Protein AF-M5IN88-F1 (afdb_monomer)

Foldseek 3Di:
DDDDPPPPDLPDQPAAAQEWDWDADPNDTAIRHHLEYEACNCVVVVVRVLAQVRYNHADDLCSHQYYAENEQALHECCRRPNPDQERHNQNHQYYHAQHAAQYDHNHAEYAHQNYAEYHNHDNNQAHQYYHHANHAEYEEQPPENNAHAHAEDEHARHAEYQEANALEQNCRYAEYEHANHAYHNYAHYQANPNNYQAYEYAPNHDPVRLVRCCVRPNNNRYHHD

Radius of gyration: 19.71 Å; Cα contacts (8 Å, |Δi|>4): 617; chains: 1; bounding box: 46×29×70 Å

pLDDT: mean 92.08, std 14.1, range [32.25, 98.88]

Organism: NCBI:txid1244083

Sequence (225 aa):
MLKGAFFFGGKGEEPYPEVTKIVVENGLNYVLWGNEVPNSFTRTYQNICEAPNYHKNKLDFSKFTKIGANNFNNFSLVLVAPGMTELNLKSLQTLGASCFNNLSGDIKTLKAPLLREVDDSFSTTTLTNIDVPSLETIKNTCFSNNSSVVNDFTFPSLHTITGQGNFCNLSNVFYLTMRKLVKISGANNFKGLTSLSQIVVSAGIDSASEFRLKSGVGASKIRKV

Secondary structure (DSSP, 8-state):
----------SS-----SB-EEEEETTEEEEE--SEEPTTHHHHTHHHHT-GGGBSS---GGG-SEE-SS-STT-BHHHHSTT--EEE-TT--EE-SS-S-S-BS---EEE-TT--EESS----S--SEEE-TT--EE-SS-S-S--SS--EEE-SS--EE-SSSTT---TT--EEEETT--EE-SSSTTTT-TT--EEEE-TT--HHHHHHHHHHH-GGGEEE-

Solvent-accessible surface area (backbone atoms only — not comparable to full-atom values): 10913 Å² total; per-residue (Å²): 137,93,81,83,86,83,77,90,74,74,87,60,84,60,74,65,42,66,59,37,44,80,44,79,55,96,90,40,74,24,38,36,56,25,25,24,40,54,65,31,44,47,60,77,39,36,78,45,69,43,31,60,92,28,41,66,39,79,90,55,60,51,57,24,36,32,36,32,28,44,22,49,54,66,33,49,31,56,62,59,43,65,88,45,38,62,50,44,24,63,47,22,55,44,59,33,44,41,21,40,25,48,40,44,64,65,39,30,32,41,34,27,54,53,26,36,56,49,27,39,21,53,30,34,39,41,45,38,42,66,46,35,53,44,24,30,39,38,37,31,38,29,54,17,47,29,46,63,66,30,54,64,50,59,29,68,41,24,28,39,33,59,32,33,38,26,45,17,39,26,44,43,30,30,39,41,40,23,53,46,30,33,44,44,71,32,57,69,33,35,31,55,41,75,48,47,60,38,39,34,26,19,62,75,41,39,73,69,27,50,50,48,46,33,76,28,66,37,65,92,26,61,40,68,86

InterPro domains:
  IPR026906 BspA-type LRR region [PF13306] (120-208)
  IPR032675 Leucine-rich repeat domain superfamily [G3DSA:3.80.10.10] (23-222)

Mean predicted aligned error: 5.27 Å

Structure (mmCIF, N/CA/C/O backbone):
data_AF-M5IN88-F1
#
_entry.id   AF-M5IN88-F1
#
loop_
_atom_site.group_PDB
_atom_site.id
_atom_site.type_symbol
_atom_site.label_atom_id
_atom_site.label_alt_id
_atom_site.label_comp_id
_atom_site.label_asym_id
_atom_site.label_entity_id
_atom_site.label_seq_id
_atom_site.pdbx_PDB_ins_code
_atom_site.Cartn_x
_atom_site.Cartn_y
_atom_site.Cartn_z
_atom_site.occupancy
_atom_site.B_iso_or_equiv
_atom_site.auth_seq_id
_atom_site.auth_comp_id
_atom_site.auth_asym_id
_atom_site.auth_atom_id
_atom_site.pdbx_PDB_model_num
ATOM 1 N N . MET A 1 1 ? -10.272 -13.221 46.951 1.00 34.84 1 MET A N 1
ATOM 2 C CA . MET A 1 1 ? -10.177 -13.858 45.621 1.00 34.84 1 MET A CA 1
ATOM 3 C C . MET A 1 1 ? -10.790 -12.908 44.603 1.00 34.84 1 MET A C 1
ATOM 5 O O . MET A 1 1 ? -12.004 -12.796 44.562 1.00 34.84 1 MET A O 1
ATOM 9 N N . LEU A 1 2 ? -9.972 -12.165 43.852 1.00 39.53 2 LEU A N 1
ATOM 10 C CA . LEU A 1 2 ? -10.439 -11.368 42.712 1.00 39.53 2 LEU A CA 1
ATOM 11 C C . LEU A 1 2 ? -10.251 -12.208 41.445 1.00 39.53 2 LEU A C 1
ATOM 13 O O . LEU A 1 2 ? -9.122 -12.419 41.011 1.00 39.53 2 LEU A O 1
ATOM 17 N N . LYS A 1 3 ? -11.347 -12.702 40.869 1.00 40.00 3 LYS A N 1
ATOM 18 C CA . LYS A 1 3 ? -11.386 -13.235 39.504 1.00 40.00 3 LYS A CA 1
ATOM 19 C C . LYS A 1 3 ? -12.734 -12.888 38.883 1.00 40.00 3 LYS A C 1
ATOM 21 O O . LYS A 1 3 ? -13.765 -13.242 39.439 1.00 40.00 3 LYS A O 1
ATOM 26 N N . GLY A 1 4 ? -12.682 -12.251 37.715 1.00 32.25 4 GLY A N 1
ATOM 27 C CA . GLY A 1 4 ? -13.795 -12.208 36.769 1.00 32.25 4 GLY A CA 1
ATOM 28 C C . GLY A 1 4 ? -14.516 -10.871 36.666 1.00 32.25 4 GLY A C 1
ATOM 29 O O . GLY A 1 4 ? -15.686 -10.784 37.010 1.00 32.25 4 GLY A O 1
ATOM 30 N N . ALA A 1 5 ? -13.858 -9.857 36.107 1.00 34.84 5 ALA A N 1
ATOM 31 C CA . ALA A 1 5 ? -14.562 -8.792 35.402 1.00 34.84 5 ALA A CA 1
ATOM 32 C C . ALA A 1 5 ? -14.445 -9.065 33.896 1.00 34.84 5 ALA A C 1
ATOM 34 O O . ALA A 1 5 ? -13.570 -8.537 33.216 1.00 34.84 5 ALA A O 1
ATOM 35 N N . PHE A 1 6 ? -15.302 -9.954 33.391 1.00 39.28 6 PHE A N 1
ATOM 36 C CA . PHE A 1 6 ? -15.616 -10.015 31.967 1.00 39.28 6 PHE A CA 1
ATOM 37 C C . PHE A 1 6 ? -16.610 -8.889 31.684 1.00 39.28 6 PHE A C 1
ATOM 39 O O . PHE A 1 6 ? -17.801 -9.036 31.941 1.00 39.28 6 PHE A O 1
ATOM 46 N N . PHE A 1 7 ? -16.127 -7.757 31.178 1.00 40.78 7 PHE A N 1
ATOM 47 C CA . PHE A 1 7 ? -16.993 -6.738 30.593 1.00 40.78 7 PHE A CA 1
ATOM 48 C C . PHE A 1 7 ? -17.022 -6.928 29.074 1.00 40.78 7 PHE A C 1
ATOM 50 O O . PHE A 1 7 ? -16.234 -6.341 28.342 1.00 40.78 7 PHE A O 1
ATOM 57 N N . PHE A 1 8 ? -17.957 -7.751 28.593 1.00 45.59 8 PHE A N 1
ATOM 58 C CA . PHE A 1 8 ? -18.535 -7.551 27.264 1.00 45.59 8 PHE A CA 1
ATOM 59 C C . PHE A 1 8 ? -19.559 -6.424 27.413 1.00 45.59 8 PHE A C 1
ATOM 61 O O . PHE A 1 8 ? -20.644 -6.634 27.948 1.00 45.59 8 PHE A O 1
ATOM 68 N N . GLY A 1 9 ? -19.173 -5.201 27.054 1.00 34.28 9 GLY A N 1
ATOM 69 C CA . GLY A 1 9 ? -19.934 -4.006 27.415 1.00 34.28 9 GLY A CA 1
ATOM 70 C C . GLY A 1 9 ? -19.823 -2.866 26.415 1.00 34.28 9 GLY A C 1
ATOM 71 O O . GLY A 1 9 ? -19.563 -1.742 26.820 1.00 34.28 9 GLY A O 1
ATOM 72 N N . GLY A 1 10 ? -20.054 -3.134 25.129 1.00 36.53 10 GLY A N 1
ATOM 73 C CA . GLY A 1 10 ? -20.551 -2.113 24.206 1.00 36.53 10 GLY A CA 1
ATOM 74 C C . GLY A 1 10 ? -22.076 -2.196 24.164 1.00 36.53 10 GLY A C 1
ATOM 75 O O . GLY A 1 10 ? -22.625 -3.088 23.521 1.00 36.53 10 GLY A O 1
ATOM 76 N N . LYS A 1 11 ? -22.781 -1.316 24.884 1.00 43.72 11 LYS A N 1
ATOM 77 C CA . LYS A 1 11 ? -24.223 -1.112 24.676 1.00 43.72 11 LYS A CA 1
ATOM 78 C C . LYS A 1 11 ? -24.392 -0.356 23.353 1.00 43.72 11 LYS A C 1
ATOM 80 O O . LYS A 1 11 ? -24.225 0.854 23.334 1.00 43.72 11 LYS A O 1
ATOM 85 N N . GLY A 1 12 ? -24.725 -1.085 22.288 1.00 45.06 12 GLY A N 1
ATOM 86 C CA . GLY A 1 12 ? -24.931 -0.557 20.935 1.00 45.06 12 GLY A CA 1
ATOM 87 C C . GLY A 1 12 ? -23.617 -0.349 20.182 1.00 45.06 12 GLY A C 1
ATOM 88 O O . GLY A 1 12 ? -22.717 0.323 20.674 1.00 45.06 12 GLY A O 1
ATOM 89 N N . GLU A 1 13 ? -23.492 -0.930 18.988 1.00 54.50 13 GLU A N 1
ATOM 90 C CA . GLU A 1 13 ? -22.471 -0.493 18.033 1.00 54.50 13 GLU A CA 1
ATOM 91 C C . GLU A 1 13 ? -22.807 0.955 17.673 1.00 54.50 13 GLU A C 1
ATOM 93 O O . GLU A 1 13 ? -23.722 1.193 16.883 1.00 54.50 13 GLU A O 1
ATOM 98 N N . GLU A 1 14 ? -22.144 1.936 18.293 1.00 59.09 14 GLU A N 1
ATOM 99 C CA . GLU A 1 14 ? -22.238 3.302 17.787 1.00 59.09 14 GLU A CA 1
ATOM 100 C C . GLU A 1 14 ? -21.853 3.258 16.300 1.00 59.09 14 GLU A C 1
ATOM 102 O O . GLU A 1 14 ? -20.758 2.777 15.969 1.00 59.09 14 GLU A O 1
ATOM 107 N N . PRO A 1 15 ? -22.749 3.685 15.388 1.00 79.12 15 PRO A N 1
ATOM 108 C CA . PRO A 1 15 ? -22.436 3.707 13.972 1.00 79.12 15 PRO A CA 1
ATOM 109 C C . PRO A 1 15 ? -21.190 4.566 13.775 1.00 79.12 15 PRO A C 1
ATOM 111 O O . PRO A 1 15 ? -21.048 5.604 14.421 1.00 79.12 15 PRO A O 1
ATOM 114 N N . TYR A 1 16 ? -20.285 4.130 12.897 1.00 90.88 16 TYR A N 1
ATOM 115 C CA . TYR A 1 16 ? -19.072 4.884 12.588 1.00 90.88 16 TYR A CA 1
ATOM 116 C C . TYR A 1 16 ? -19.471 6.306 12.167 1.00 90.88 16 TYR A C 1
ATOM 118 O O . TYR A 1 16 ? -20.125 6.453 11.126 1.00 90.88 16 TYR A O 1
ATOM 126 N N . PRO A 1 17 ? -19.132 7.352 12.949 1.00 95.38 17 PRO A N 1
ATOM 127 C CA . PRO A 1 17 ? -19.356 8.716 12.507 1.00 95.38 17 PRO A CA 1
ATOM 128 C C . PRO A 1 17 ? -18.533 8.987 11.250 1.00 95.38 17 PRO A C 1
ATOM 130 O O . PRO A 1 17 ? -17.610 8.249 10.902 1.00 95.38 17 PRO A O 1
ATOM 133 N N . GLU A 1 18 ? -18.828 10.091 10.577 1.00 96.56 18 GLU A N 1
ATOM 134 C CA . GLU A 1 18 ? -18.032 10.507 9.427 1.00 96.56 18 GLU A CA 1
ATOM 135 C C . GLU A 1 18 ? -16.560 10.697 9.812 1.00 96.56 18 GLU A C 1
ATOM 137 O O . GLU A 1 18 ? -15.689 10.123 9.174 1.00 96.56 18 GLU A O 1
ATOM 142 N N . VAL A 1 19 ? -16.278 11.406 10.909 1.00 98.25 19 VAL A N 1
ATOM 143 C CA . VAL A 1 19 ? -14.911 11.751 11.323 1.00 98.25 19 VAL A CA 1
ATOM 144 C C . VAL A 1 19 ? -14.559 11.118 12.666 1.00 98.25 19 VAL A C 1
ATOM 146 O O . VAL A 1 19 ? -15.312 11.213 13.638 1.00 98.25 19 VAL A O 1
ATOM 149 N N . THR A 1 20 ? -13.376 10.512 12.722 1.00 98.62 20 THR A N 1
ATOM 150 C CA . THR A 1 20 ? -12.750 10.001 13.943 1.00 98.62 20 THR A CA 1
ATOM 151 C C . THR A 1 20 ? -12.471 11.145 14.913 1.00 98.62 20 THR A C 1
ATOM 153 O O . THR A 1 20 ? -11.877 12.156 14.532 1.00 98.62 20 THR A O 1
ATOM 156 N N . LYS A 1 21 ? -12.869 10.991 16.178 1.00 98.12 21 LYS A N 1
ATOM 157 C CA . LYS A 1 21 ? -12.724 12.042 17.194 1.00 98.12 21 LYS A CA 1
ATOM 158 C C . LYS A 1 21 ? -12.480 11.484 18.589 1.00 98.12 21 LYS A C 1
ATOM 160 O O . LYS A 1 21 ? -12.726 10.310 18.859 1.00 98.12 21 LYS A O 1
ATOM 165 N N . ILE A 1 22 ? -12.032 12.366 19.477 1.00 98.06 22 ILE A N 1
ATOM 166 C CA . ILE A 1 22 ? -11.997 12.101 20.913 1.00 98.06 22 ILE A CA 1
ATOM 167 C C . ILE A 1 22 ? -13.326 12.511 21.534 1.00 98.06 22 ILE A C 1
ATOM 169 O O . ILE A 1 22 ? -13.827 13.607 21.282 1.00 98.06 22 ILE A O 1
ATOM 173 N N . VAL A 1 23 ? -13.885 11.620 22.343 1.00 96.94 23 VAL A N 1
ATOM 174 C CA . VAL A 1 23 ? -15.082 11.852 23.151 1.00 96.94 23 VAL A CA 1
ATOM 175 C C . VAL A 1 23 ? -14.669 11.823 24.617 1.00 96.94 23 VAL A C 1
ATOM 177 O O . VAL A 1 23 ? -13.905 10.952 25.027 1.00 96.94 23 VAL A O 1
ATOM 180 N N . VAL A 1 24 ? -15.151 12.786 25.402 1.00 96.56 24 VAL A N 1
ATOM 181 C CA . VAL A 1 24 ? -14.865 12.862 26.839 1.00 96.56 24 VAL A CA 1
ATOM 182 C C . VAL A 1 24 ? -16.057 12.314 27.610 1.00 96.56 24 VAL A C 1
ATOM 184 O O . VAL A 1 24 ? -17.156 12.854 27.507 1.00 96.56 24 VAL A O 1
ATOM 187 N N . GLU A 1 25 ? -15.841 11.271 28.407 1.00 94.00 25 GLU A N 1
ATOM 188 C CA . GLU A 1 25 ? -16.869 10.668 29.258 1.00 94.00 25 GLU A CA 1
ATOM 189 C C . GLU A 1 25 ? -16.315 10.443 30.658 1.00 94.00 25 GLU A C 1
ATOM 191 O O . GLU A 1 25 ? -15.269 9.820 30.832 1.00 94.00 25 GLU A O 1
ATOM 196 N N . ASN A 1 26 ? -17.013 10.964 31.671 1.00 93.94 26 ASN A N 1
ATOM 197 C CA . ASN A 1 26 ? -16.597 10.875 33.075 1.00 93.94 26 ASN A CA 1
ATOM 198 C C . ASN A 1 26 ? -15.141 11.337 33.310 1.00 93.94 26 ASN A C 1
ATOM 200 O O . ASN A 1 26 ? -14.419 10.759 34.117 1.00 93.94 26 ASN A O 1
ATOM 204 N N . GLY A 1 27 ? -14.695 12.363 32.573 1.00 94.69 27 GLY A N 1
ATOM 205 C CA . GLY A 1 27 ? -13.335 12.908 32.666 1.00 94.69 27 GLY A CA 1
ATOM 206 C C . GLY A 1 27 ? -12.249 12.092 31.953 1.00 94.69 27 GLY A C 1
ATOM 207 O O . GLY A 1 27 ? -11.078 12.451 32.043 1.00 94.69 27 GLY A O 1
ATOM 208 N N . LEU A 1 28 ? -12.609 11.023 31.237 1.00 95.75 28 LEU A N 1
ATOM 209 C CA . LEU A 1 28 ? -11.688 10.203 30.451 1.00 95.75 28 LEU A CA 1
ATOM 210 C C . LEU A 1 28 ? -11.891 10.430 28.950 1.00 95.75 28 LEU A C 1
ATOM 212 O O . LEU A 1 28 ? -13.013 10.629 28.488 1.00 95.75 28 LEU A O 1
ATOM 216 N N . ASN A 1 29 ? -10.795 10.368 28.194 1.00 97.06 29 ASN A N 1
ATOM 217 C CA . ASN A 1 29 ? -10.795 10.483 26.738 1.00 97.06 29 ASN A CA 1
ATOM 218 C C . ASN A 1 29 ? -10.950 9.107 26.095 1.00 97.06 29 ASN A C 1
ATOM 220 O O . ASN A 1 29 ? -10.153 8.211 26.368 1.00 97.06 29 ASN A O 1
ATOM 224 N N . TYR A 1 30 ? -11.908 8.980 25.185 1.00 97.31 30 TYR A N 1
ATOM 225 C CA . TYR A 1 30 ? -12.127 7.788 24.379 1.00 97.31 30 TYR A CA 1
ATOM 226 C C . TYR A 1 30 ? -12.001 8.116 22.897 1.00 97.31 30 TYR A C 1
ATOM 228 O O . TYR A 1 30 ? -12.405 9.189 22.449 1.00 97.31 30 TYR A O 1
ATOM 236 N N . VAL A 1 31 ? -11.475 7.178 22.121 1.00 97.88 31 VAL A N 1
ATOM 237 C CA . VAL A 1 31 ? -11.479 7.249 20.663 1.00 97.88 31 VAL A CA 1
ATOM 238 C C . VAL A 1 31 ? -12.818 6.736 20.151 1.00 97.88 31 VAL A C 1
ATOM 240 O O . VAL A 1 31 ? -13.206 5.604 20.432 1.00 97.88 31 VAL A O 1
ATOM 243 N N . LEU A 1 32 ? -13.510 7.555 19.366 1.00 97.12 32 LEU A N 1
ATOM 244 C CA . LEU A 1 32 ? -14.622 7.121 18.532 1.00 97.12 32 LEU A CA 1
ATOM 245 C C . LEU A 1 32 ? -14.137 7.102 17.080 1.00 97.12 32 LEU A C 1
ATOM 247 O O . LEU A 1 32 ? -13.922 8.160 16.482 1.00 97.12 32 LEU A O 1
ATOM 251 N N . TRP A 1 33 ? -13.925 5.902 16.537 1.00 97.81 33 TRP A N 1
ATOM 252 C CA . TRP A 1 33 ? -13.445 5.692 15.173 1.00 97.81 33 TRP A CA 1
ATOM 253 C C . TRP A 1 33 ? -14.537 6.035 14.168 1.00 97.81 33 TRP A C 1
ATOM 255 O O . TRP A 1 33 ? -15.633 5.489 14.241 1.00 97.81 33 TRP A O 1
ATOM 265 N N . GLY A 1 34 ? -14.232 6.917 13.223 1.00 97.88 34 GLY A N 1
ATOM 266 C CA . GLY A 1 34 ? -15.103 7.250 12.100 1.00 97.88 34 GLY A CA 1
ATOM 267 C C . GLY A 1 34 ? -14.595 6.680 10.780 1.00 97.88 34 GLY A C 1
ATOM 268 O O . GLY A 1 34 ? -13.593 5.969 10.745 1.00 97.88 34 GLY A O 1
ATOM 269 N N . ASN A 1 35 ? -15.265 7.022 9.684 1.00 97.62 35 ASN A N 1
ATOM 270 C CA . ASN A 1 35 ? -14.846 6.619 8.336 1.00 97.62 35 ASN A CA 1
ATOM 271 C C . ASN A 1 35 ? -13.665 7.464 7.820 1.00 97.62 35 ASN A C 1
ATOM 273 O O . ASN A 1 35 ? -12.886 7.005 6.984 1.00 97.62 35 ASN A O 1
ATOM 277 N N . GLU A 1 36 ? -13.499 8.678 8.343 1.00 98.62 36 GLU A N 1
ATOM 278 C CA . GLU A 1 36 ? -12.368 9.557 8.079 1.00 98.62 36 GLU A CA 1
ATOM 279 C C . GLU A 1 36 ? -11.458 9.681 9.306 1.00 98.62 36 GLU A C 1
ATOM 281 O O . GLU A 1 36 ? -11.912 9.978 10.414 1.00 98.62 36 GLU A O 1
ATOM 286 N N . VAL A 1 37 ? -10.152 9.501 9.120 1.00 98.81 37 VAL A N 1
ATOM 287 C CA . VAL A 1 37 ? -9.145 9.727 10.168 1.00 98.81 37 VAL A CA 1
ATOM 288 C C . VAL A 1 37 ? -8.438 11.061 9.901 1.00 98.81 37 VAL A C 1
ATOM 290 O O . VAL A 1 37 ? -7.800 11.192 8.856 1.00 98.81 37 VAL A O 1
ATOM 293 N N . PRO A 1 38 ? -8.510 12.063 10.800 1.00 9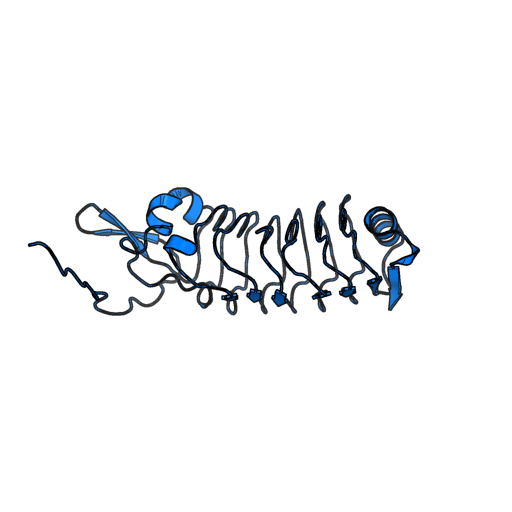8.88 38 PRO A N 1
ATOM 294 C CA . PRO A 1 38 ? -7.818 13.341 10.617 1.00 98.88 38 PRO A CA 1
ATOM 295 C C . PRO A 1 38 ? -6.292 13.207 10.543 1.00 98.88 38 PRO A C 1
ATOM 297 O O . PRO A 1 38 ? -5.713 12.231 11.022 1.00 98.88 38 PRO A O 1
ATOM 300 N N . ASN A 1 39 ? -5.619 14.222 9.993 1.00 98.75 39 ASN A N 1
ATOM 301 C CA . ASN A 1 39 ? -4.154 14.276 9.958 1.00 98.75 39 ASN A CA 1
ATOM 302 C C . ASN A 1 39 ? -3.555 14.094 11.359 1.00 98.75 39 ASN A C 1
ATOM 304 O O . ASN A 1 39 ? -3.949 14.769 12.306 1.00 98.75 39 ASN A O 1
ATOM 308 N N . SER A 1 40 ? -2.549 13.228 11.461 1.00 98.69 40 SER A N 1
ATOM 309 C CA . SER A 1 40 ? -1.804 12.926 12.687 1.00 98.69 40 SER A CA 1
ATOM 310 C C . SER A 1 40 ? -2.657 12.438 13.863 1.00 98.69 40 SER A C 1
ATOM 312 O O . SER A 1 40 ? -2.149 12.415 14.978 1.00 98.69 40 SER A O 1
ATOM 314 N N . PHE A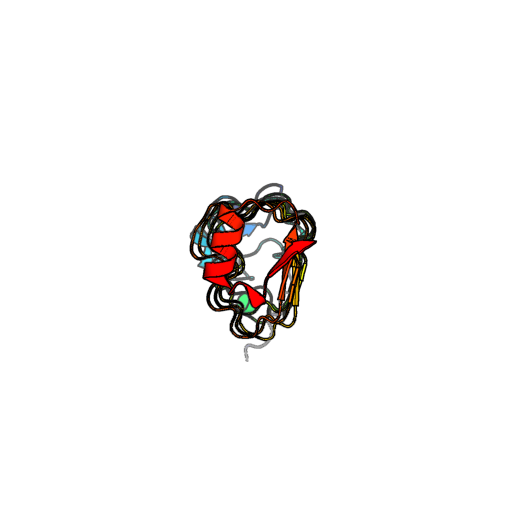 1 41 ? -3.920 12.043 13.669 1.00 98.81 41 PHE A N 1
ATOM 315 C CA . PHE A 1 41 ? -4.808 11.654 14.766 1.00 98.81 41 PHE A CA 1
ATOM 316 C C . PHE A 1 41 ? -4.203 10.542 15.632 1.00 98.81 41 PHE A C 1
ATOM 318 O O . PHE A 1 41 ? -4.039 10.718 16.838 1.00 98.81 41 PHE A O 1
ATOM 325 N N . THR A 1 42 ? -3.785 9.427 15.028 1.00 98.31 42 THR A N 1
ATOM 326 C CA . THR A 1 42 ? -3.223 8.300 15.789 1.00 98.31 42 THR A CA 1
ATOM 327 C C . THR A 1 42 ? -1.832 8.602 16.334 1.00 98.31 42 THR A C 1
ATOM 329 O O . THR A 1 42 ? -1.395 7.947 17.269 1.00 98.31 42 THR A O 1
ATOM 332 N N . ARG A 1 43 ? -1.120 9.576 15.753 1.00 97.50 43 ARG A N 1
ATOM 333 C CA . ARG A 1 43 ? 0.167 10.055 16.269 1.00 97.50 43 ARG A CA 1
ATOM 334 C C . ARG A 1 43 ? -0.037 10.908 17.521 1.00 97.50 43 ARG A C 1
ATOM 336 O O . ARG A 1 43 ? 0.674 10.734 18.501 1.00 97.50 43 ARG A O 1
ATOM 343 N N . THR A 1 44 ? -1.012 11.813 17.496 1.00 98.38 44 THR A N 1
ATOM 344 C CA . THR A 1 44 ? -1.358 12.690 18.623 1.00 98.38 44 THR A CA 1
ATOM 345 C C . THR A 1 44 ? -1.943 11.899 19.788 1.00 98.38 44 THR A C 1
ATOM 347 O O . THR A 1 44 ? -1.641 12.175 20.945 1.00 98.38 44 THR A O 1
ATOM 350 N N . TYR A 1 45 ? -2.766 10.896 19.483 1.00 97.75 45 TYR A N 1
ATOM 351 C CA . TYR A 1 45 ? -3.531 10.127 20.460 1.00 97.75 45 TYR A CA 1
ATOM 352 C C . TYR A 1 45 ? -3.057 8.672 20.573 1.00 97.75 45 TYR A C 1
ATOM 354 O O . TYR A 1 45 ? -3.862 7.790 20.867 1.00 97.75 45 TYR A O 1
ATOM 362 N N . GLN A 1 46 ? -1.766 8.402 20.346 1.00 96.00 46 GLN A N 1
ATOM 363 C CA . GLN A 1 46 ? -1.235 7.036 20.231 1.00 96.00 46 GLN A CA 1
ATOM 364 C C . GLN A 1 46 ? -1.609 6.148 21.422 1.00 96.00 46 GLN A C 1
ATOM 366 O O . GLN A 1 46 ? -2.190 5.084 21.229 1.00 96.00 46 GLN A O 1
ATOM 371 N N . ASN A 1 47 ? -1.377 6.626 22.649 1.00 95.31 47 ASN A N 1
ATOM 372 C CA . ASN A 1 47 ? -1.628 5.851 23.869 1.00 95.31 47 ASN A CA 1
ATOM 373 C C . ASN A 1 47 ? -3.084 5.383 24.006 1.00 95.31 47 ASN A C 1
ATOM 375 O O . ASN A 1 47 ? -3.323 4.308 24.541 1.00 95.31 47 ASN A O 1
ATOM 379 N N . ILE A 1 48 ? -4.053 6.179 23.540 1.00 96.12 48 ILE A N 1
ATOM 380 C CA . ILE A 1 48 ? -5.474 5.810 23.602 1.00 96.12 48 ILE A CA 1
ATOM 381 C C . ILE A 1 48 ? -5.934 5.055 22.355 1.00 96.12 48 ILE A C 1
ATOM 383 O O . ILE A 1 48 ? -6.790 4.190 22.473 1.00 96.12 48 ILE A O 1
ATOM 387 N N . CYS A 1 49 ? -5.343 5.322 21.185 1.00 97.19 49 CYS A N 1
ATOM 388 C CA . CYS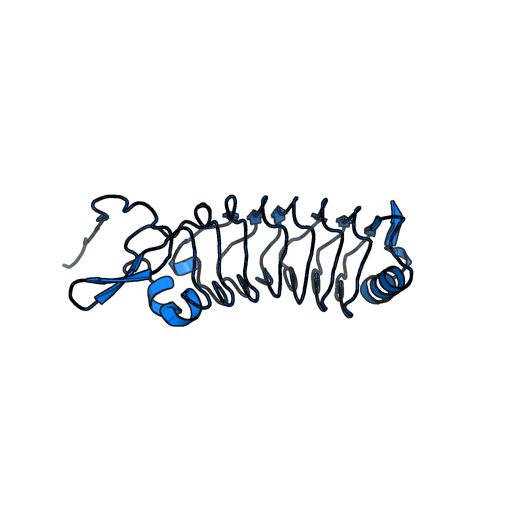 A 1 49 ? -5.624 4.573 19.956 1.00 97.19 49 CYS A CA 1
ATOM 389 C C . CYS A 1 49 ? -5.083 3.137 20.010 1.00 97.19 49 CYS A C 1
ATOM 391 O O . CYS A 1 49 ? -5.603 2.272 19.314 1.00 97.19 49 CYS A O 1
ATOM 393 N N . GLU A 1 50 ? -4.035 2.888 20.800 1.00 96.12 50 GLU A N 1
ATOM 394 C CA . GLU A 1 50 ? -3.447 1.560 21.025 1.00 96.12 50 GLU A CA 1
ATOM 395 C C . GLU A 1 50 ? -3.999 0.853 22.274 1.00 96.12 50 GLU A C 1
ATOM 397 O O . GLU A 1 50 ? -3.547 -0.236 22.625 1.00 96.12 50 GLU A O 1
ATOM 402 N N . ALA A 1 51 ? -4.994 1.444 22.942 1.00 95.75 51 ALA A N 1
ATOM 403 C CA . ALA A 1 51 ? -5.598 0.900 24.150 1.00 95.75 51 ALA A CA 1
ATOM 404 C C . ALA A 1 51 ? -7.090 0.605 23.913 1.00 95.75 51 ALA A C 1
ATOM 406 O O . ALA A 1 51 ? -7.927 1.484 24.116 1.00 95.75 51 ALA A O 1
ATOM 407 N N . PRO A 1 52 ? -7.464 -0.640 23.548 1.00 92.06 52 PRO A N 1
ATOM 408 C CA . PRO A 1 52 ? -8.834 -0.991 23.152 1.00 92.06 52 PRO A CA 1
ATOM 409 C C . PRO A 1 52 ? -9.926 -0.623 24.159 1.00 92.06 52 PRO A C 1
ATOM 411 O O . PRO A 1 52 ? -11.050 -0.330 23.765 1.00 92.06 52 PRO A O 1
ATOM 414 N N . ASN A 1 53 ? -9.597 -0.598 25.453 1.00 94.69 53 ASN A N 1
ATOM 415 C CA . ASN A 1 53 ? -10.526 -0.211 26.518 1.00 94.69 53 ASN A CA 1
ATOM 416 C C . ASN A 1 53 ? -10.932 1.274 26.462 1.00 94.69 53 ASN A C 1
ATOM 418 O O . ASN A 1 53 ? -11.905 1.661 27.103 1.00 94.69 53 ASN A O 1
ATOM 422 N N . TYR A 1 54 ? -10.207 2.096 25.700 1.00 95.81 54 TYR A N 1
ATOM 423 C CA . TYR A 1 54 ? -10.513 3.502 25.449 1.00 95.81 54 TYR A CA 1
ATOM 424 C C . TYR A 1 54 ? -11.211 3.716 24.100 1.00 95.81 54 TYR A C 1
ATOM 426 O O . TYR A 1 54 ? -11.298 4.847 23.632 1.00 95.81 54 TYR A O 1
ATOM 434 N N . HIS A 1 55 ? -11.724 2.669 23.451 1.00 95.12 55 HIS A N 1
ATOM 435 C CA . HIS A 1 55 ? -12.466 2.802 22.200 1.00 95.12 55 HIS A CA 1
ATOM 436 C C . HIS A 1 55 ? -13.981 2.755 22.439 1.00 95.12 55 HIS A C 1
ATOM 438 O O . HIS A 1 55 ? -14.492 1.832 23.069 1.00 95.12 55 HIS A O 1
ATOM 444 N N . LYS A 1 56 ? -14.718 3.729 21.891 1.00 94.88 56 LYS A N 1
ATOM 445 C CA . LYS A 1 56 ? -16.192 3.753 21.902 1.00 94.88 56 LYS A CA 1
ATOM 446 C C . LYS A 1 56 ? -16.802 2.737 20.938 1.00 94.88 56 LYS A C 1
ATOM 448 O O . LYS A 1 56 ? -17.883 2.218 21.189 1.00 94.88 56 LYS A O 1
ATOM 453 N N . ASN A 1 57 ? -16.097 2.440 19.852 1.00 93.88 57 ASN A N 1
ATOM 454 C CA . ASN A 1 57 ? -16.456 1.433 18.864 1.00 93.88 57 ASN A CA 1
ATOM 455 C C . ASN A 1 57 ? -15.212 0.653 18.414 1.00 93.88 57 ASN A C 1
ATOM 457 O O . ASN A 1 57 ? -14.073 1.040 18.670 1.00 93.88 57 ASN A O 1
ATOM 461 N N . LYS A 1 58 ? -15.417 -0.486 17.752 1.00 92.06 58 LYS A N 1
ATOM 462 C CA . LYS A 1 58 ? -14.312 -1.333 17.295 1.00 92.06 58 LYS A CA 1
ATOM 463 C C . LYS A 1 58 ? -13.462 -0.600 16.247 1.00 92.06 58 LYS A C 1
ATOM 465 O O . LYS A 1 58 ? -14.000 -0.033 15.299 1.00 92.06 58 LYS A O 1
ATOM 470 N N . LEU A 1 59 ? -12.136 -0.692 16.357 1.00 94.75 59 LEU A N 1
ATOM 471 C CA . LEU A 1 59 ? -11.243 -0.322 15.257 1.00 94.75 59 LEU A CA 1
ATOM 472 C C . LEU A 1 59 ? -11.438 -1.317 14.101 1.00 94.75 59 LEU A C 1
ATOM 474 O O . LEU A 1 59 ? -11.106 -2.496 14.225 1.00 94.75 59 LEU A O 1
ATOM 478 N N . ASP A 1 60 ? -11.993 -0.846 12.988 1.00 95.44 60 ASP A N 1
ATOM 479 C CA . ASP A 1 60 ? -12.225 -1.633 11.775 1.00 95.44 60 ASP A CA 1
ATOM 480 C C . ASP A 1 60 ? -11.670 -0.874 10.567 1.00 95.44 60 ASP A C 1
ATOM 482 O O . ASP A 1 60 ? -12.302 0.041 10.036 1.00 95.44 60 ASP A O 1
ATOM 486 N N . PHE A 1 61 ? -10.479 -1.275 10.117 1.00 97.19 61 PHE A N 1
ATOM 487 C CA . PHE A 1 61 ? -9.798 -0.670 8.968 1.00 97.19 61 PHE A CA 1
ATOM 488 C C . PHE A 1 61 ? -10.639 -0.695 7.684 1.00 97.19 61 PHE A C 1
ATOM 490 O O . PHE A 1 61 ? -10.480 0.171 6.824 1.00 97.19 61 PHE A O 1
ATOM 497 N N . SER A 1 62 ? -11.579 -1.639 7.567 1.00 97.06 62 SER A N 1
ATOM 498 C CA . SER A 1 62 ? -12.403 -1.799 6.369 1.00 97.06 62 SER A CA 1
ATOM 499 C C . SER A 1 62 ? -13.470 -0.708 6.219 1.00 97.06 62 SER A C 1
ATOM 501 O O . SER A 1 62 ? -14.095 -0.605 5.158 1.00 97.06 62 SER A O 1
ATOM 503 N N . LYS A 1 63 ? -13.672 0.108 7.262 1.00 97.44 63 LYS A N 1
ATOM 504 C CA . LYS A 1 63 ? -14.604 1.243 7.289 1.00 97.44 63 LYS A CA 1
ATOM 505 C C . LYS A 1 63 ? -13.974 2.551 6.835 1.00 97.44 63 LYS A C 1
ATOM 507 O O . LYS A 1 63 ? -14.704 3.450 6.429 1.00 97.44 63 LYS A O 1
ATOM 512 N N . PHE A 1 64 ? -12.646 2.659 6.859 1.00 98.50 64 PHE A N 1
ATOM 513 C CA . PHE A 1 64 ? -11.986 3.903 6.491 1.00 98.50 64 PHE A CA 1
ATOM 514 C C . PHE A 1 64 ? -12.147 4.189 4.999 1.00 98.50 64 PHE A C 1
ATOM 516 O O . PHE A 1 64 ? -11.724 3.401 4.156 1.00 98.50 64 PHE A O 1
ATOM 523 N N . THR A 1 65 ? -12.744 5.335 4.681 1.00 98.50 65 THR A N 1
ATOM 524 C CA . THR A 1 65 ? -12.828 5.892 3.325 1.00 98.50 65 THR A CA 1
ATOM 525 C C . THR A 1 65 ? -11.705 6.892 3.073 1.00 98.50 65 THR A C 1
ATOM 527 O O . THR A 1 65 ? -11.230 7.024 1.941 1.00 98.50 65 THR A O 1
ATOM 530 N N . LYS A 1 66 ? -11.221 7.549 4.134 1.00 98.81 66 LYS A N 1
ATOM 531 C CA . LYS A 1 66 ? -10.149 8.542 4.081 1.00 98.81 66 LYS A CA 1
ATOM 532 C C . LYS A 1 66 ? -9.273 8.491 5.322 1.00 98.81 66 LYS A C 1
ATOM 534 O O . LYS A 1 66 ? -9.759 8.467 6.448 1.00 98.81 66 LYS A O 1
ATOM 539 N N . ILE A 1 67 ? -7.964 8.531 5.122 1.00 98.88 67 ILE A N 1
ATOM 540 C CA . ILE A 1 67 ? -6.990 8.629 6.210 1.00 98.88 67 ILE A CA 1
ATOM 541 C C . ILE A 1 67 ? -6.066 9.800 5.906 1.00 98.88 67 ILE A C 1
ATOM 543 O O . ILE A 1 67 ? -5.444 9.845 4.852 1.00 98.88 67 ILE A O 1
ATOM 547 N N . GLY A 1 68 ? -5.993 10.764 6.820 1.00 98.88 68 GLY A N 1
ATOM 548 C CA . GLY A 1 68 ? -5.085 11.901 6.744 1.00 98.88 68 GLY A CA 1
ATOM 549 C C . GLY A 1 68 ? -3.624 11.495 6.932 1.00 98.88 68 GLY A C 1
ATOM 550 O O . GLY A 1 68 ? -3.324 10.382 7.356 1.00 98.88 68 GLY A O 1
ATOM 551 N N . ALA A 1 69 ? -2.707 12.414 6.650 1.00 98.81 69 ALA A N 1
ATOM 552 C CA . ALA A 1 69 ? -1.270 12.158 6.726 1.00 98.81 69 ALA A CA 1
ATOM 553 C C . ALA A 1 69 ? -0.799 11.827 8.154 1.00 98.81 69 ALA A C 1
ATOM 555 O O . ALA A 1 69 ? -1.399 12.293 9.125 1.00 98.81 69 ALA A O 1
ATOM 556 N N . ASN A 1 70 ? 0.329 11.123 8.283 1.00 98.56 70 ASN A N 1
ATOM 557 C CA . ASN A 1 70 ? 0.997 10.807 9.556 1.00 98.56 70 ASN A CA 1
ATOM 558 C C . ASN A 1 70 ? 0.189 9.911 10.512 1.00 98.56 70 ASN A C 1
ATOM 560 O O . ASN A 1 70 ? 0.275 10.078 11.732 1.00 98.56 70 ASN A O 1
ATOM 564 N N . ASN A 1 71 ? -0.592 8.969 9.981 1.00 98.62 71 ASN A N 1
ATOM 565 C CA . ASN A 1 71 ? -1.389 8.038 10.781 1.00 98.62 71 ASN A CA 1
ATOM 566 C C . ASN A 1 71 ? -0.873 6.597 10.702 1.00 98.62 71 ASN A C 1
ATOM 568 O O . ASN A 1 71 ? -0.275 6.168 9.721 1.00 98.62 71 ASN A O 1
ATOM 572 N N . PHE A 1 72 ? -1.142 5.829 11.752 1.00 97.44 72 PHE A N 1
ATOM 573 C CA . PHE A 1 72 ? -0.806 4.413 11.881 1.00 97.44 72 PHE A CA 1
ATOM 574 C C . PHE A 1 72 ? 0.687 4.090 11.676 1.00 97.44 72 PHE A C 1
ATOM 576 O O . PHE A 1 72 ? 1.029 2.993 11.249 1.00 97.44 72 PHE A O 1
ATOM 583 N N . ASN A 1 73 ? 1.596 5.023 11.975 1.00 96.94 73 ASN A N 1
ATOM 584 C CA . ASN A 1 73 ? 3.033 4.737 11.999 1.00 96.94 73 ASN A CA 1
ATOM 585 C C . ASN A 1 73 ? 3.453 4.215 13.371 1.00 96.94 73 ASN A C 1
ATOM 587 O O . ASN A 1 73 ? 3.035 4.777 14.380 1.00 96.94 73 ASN A O 1
ATOM 591 N N . ASN A 1 74 ? 4.321 3.202 13.401 1.00 95.19 74 ASN A N 1
ATOM 592 C CA . ASN A 1 74 ? 4.759 2.518 14.623 1.00 95.19 74 ASN A CA 1
ATOM 593 C C . ASN A 1 74 ? 3.575 2.014 15.468 1.00 95.19 74 ASN A C 1
ATOM 595 O O . ASN A 1 74 ? 3.662 1.960 16.691 1.00 95.19 74 ASN A O 1
ATOM 599 N N . PHE A 1 75 ? 2.453 1.710 14.808 1.00 94.94 75 PHE A N 1
ATOM 600 C CA . PHE A 1 75 ? 1.188 1.418 15.465 1.00 94.94 75 PHE A CA 1
ATOM 601 C C . PHE A 1 75 ? 1.108 -0.054 15.864 1.00 94.94 75 PHE A C 1
ATOM 603 O O . PHE A 1 75 ? 1.342 -0.942 15.033 1.00 94.94 75 PHE A O 1
ATOM 610 N N . SER A 1 76 ? 0.784 -0.314 17.132 1.00 93.94 76 SER A N 1
ATOM 611 C CA . SER A 1 76 ? 0.850 -1.666 17.684 1.00 93.94 76 SER A CA 1
ATOM 612 C C . SER A 1 76 ? -0.431 -2.476 17.496 1.00 93.94 76 SER A C 1
ATOM 614 O O . SER A 1 76 ? -1.362 -2.419 18.302 1.00 93.94 76 SER A O 1
ATOM 616 N N . LEU A 1 77 ? -0.480 -3.304 16.452 1.00 92.31 77 LEU A N 1
ATOM 617 C CA . LEU A 1 77 ? -1.667 -4.122 16.175 1.00 92.31 77 LEU A CA 1
ATOM 618 C C . LEU A 1 77 ? -1.785 -5.331 17.089 1.00 92.31 77 LEU A C 1
ATOM 620 O O . LEU A 1 77 ? -2.885 -5.833 17.280 1.00 92.31 77 LEU A O 1
ATOM 624 N N . VAL A 1 78 ? -0.691 -5.755 17.718 1.00 92.62 78 VAL A N 1
ATOM 625 C CA . VAL A 1 7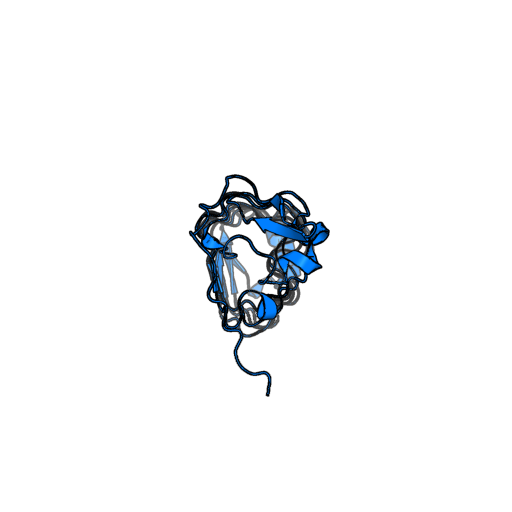8 ? -0.736 -6.780 18.769 1.00 92.62 78 VAL A CA 1
ATOM 626 C C . VAL A 1 78 ? -1.664 -6.350 19.910 1.00 92.62 78 VAL A C 1
ATOM 628 O O . VAL A 1 78 ? -2.355 -7.189 20.481 1.00 92.62 78 VAL A O 1
ATOM 631 N N . LEU A 1 79 ? -1.715 -5.047 20.215 1.00 90.81 79 LEU A N 1
ATOM 632 C CA . LEU A 1 79 ? -2.554 -4.507 21.285 1.00 90.81 79 LEU A CA 1
ATOM 633 C C . LEU A 1 79 ? -4.020 -4.374 20.868 1.00 90.81 79 LEU A C 1
ATOM 635 O O . LEU A 1 79 ? -4.906 -4.691 21.658 1.00 90.81 79 LEU A O 1
ATOM 639 N N . VAL A 1 80 ? -4.287 -3.915 19.640 1.00 91.19 80 VAL A N 1
ATOM 640 C CA . VAL A 1 80 ? -5.651 -3.545 19.213 1.00 91.19 80 VAL A CA 1
ATOM 641 C C . VAL A 1 80 ? -6.361 -4.556 18.326 1.00 91.19 80 VAL A C 1
ATOM 643 O O . VAL A 1 80 ? -7.586 -4.530 18.224 1.00 91.19 80 VAL A O 1
ATOM 646 N N . ALA A 1 81 ? -5.611 -5.437 17.676 1.00 90.00 81 ALA A N 1
ATOM 647 C CA . ALA A 1 81 ? -6.112 -6.428 16.736 1.00 90.00 81 ALA A CA 1
ATOM 648 C C . ALA A 1 81 ? -5.228 -7.696 16.774 1.00 90.00 81 ALA A C 1
ATOM 650 O O . ALA A 1 81 ? -4.607 -8.050 15.765 1.00 90.00 81 ALA A O 1
ATOM 651 N N . PRO A 1 82 ? -5.133 -8.383 17.932 1.00 90.12 82 PRO A N 1
ATOM 652 C CA . PRO A 1 82 ? -4.275 -9.554 18.080 1.00 90.12 82 PRO A CA 1
ATOM 653 C C . PRO A 1 82 ? -4.652 -10.648 17.071 1.00 90.12 82 PRO A C 1
ATOM 655 O O . PRO A 1 82 ? -5.825 -10.981 16.905 1.00 90.12 82 PRO A O 1
ATOM 658 N N . GLY A 1 83 ? -3.645 -11.200 16.391 1.00 91.25 83 GLY A N 1
ATOM 659 C CA . GLY A 1 83 ? -3.821 -12.228 15.360 1.00 91.25 83 GLY A CA 1
ATOM 660 C C . GLY A 1 83 ? -4.281 -11.709 13.991 1.00 91.25 83 GLY A C 1
ATOM 661 O O . GLY A 1 83 ? -4.528 -12.515 13.096 1.00 91.25 83 GLY A O 1
ATOM 662 N N . MET A 1 84 ? -4.398 -10.392 13.792 1.00 92.94 84 MET A N 1
ATOM 663 C CA . MET A 1 84 ? -4.723 -9.829 12.480 1.00 92.94 84 MET A CA 1
ATOM 664 C C . MET A 1 84 ? -3.576 -10.058 11.486 1.00 92.94 84 MET A C 1
ATOM 666 O O . MET A 1 84 ? -2.480 -9.526 11.653 1.00 92.94 84 MET A O 1
ATOM 670 N N . THR A 1 85 ? -3.853 -10.811 10.421 1.00 93.69 85 THR A N 1
ATOM 671 C CA . THR A 1 85 ? -2.885 -11.112 9.350 1.00 93.69 85 THR A CA 1
ATOM 672 C C . THR A 1 85 ? -3.148 -10.344 8.051 1.00 93.69 85 THR A C 1
ATOM 674 O O . THR A 1 85 ? -2.272 -10.272 7.186 1.00 93.69 85 THR A O 1
ATOM 677 N N . GLU A 1 86 ? -4.322 -9.725 7.913 1.00 95.25 86 GLU A N 1
ATOM 678 C CA . GLU A 1 86 ? -4.711 -8.902 6.765 1.00 95.25 86 GLU A CA 1
ATOM 679 C C . GLU A 1 86 ? -5.060 -7.479 7.219 1.00 95.25 86 GLU A C 1
ATOM 681 O O . GLU A 1 86 ? -5.975 -7.277 8.016 1.00 95.25 86 GLU A O 1
ATOM 686 N N . LEU A 1 87 ? -4.366 -6.484 6.663 1.00 96.19 87 LEU A N 1
ATOM 687 C CA . LEU A 1 87 ? -4.768 -5.084 6.715 1.00 96.19 87 LEU A CA 1
ATOM 688 C C . LEU A 1 87 ? -5.767 -4.817 5.583 1.00 96.19 87 LEU A C 1
ATOM 690 O O . LEU A 1 87 ? -5.393 -4.578 4.431 1.00 96.19 87 LEU A O 1
ATOM 694 N N . ASN A 1 88 ? -7.051 -4.888 5.925 1.00 97.56 88 ASN A N 1
ATOM 695 C CA . ASN A 1 88 ? -8.150 -4.740 4.981 1.00 97.56 88 ASN A CA 1
ATOM 696 C C . ASN A 1 88 ? -8.650 -3.290 4.926 1.00 97.56 88 ASN A C 1
ATOM 698 O O . ASN A 1 88 ? -9.401 -2.850 5.790 1.00 97.56 88 ASN A O 1
ATOM 702 N N . LEU A 1 89 ? -8.262 -2.573 3.874 1.00 98.19 89 LEU A N 1
ATOM 703 C CA . LEU A 1 89 ? -8.623 -1.188 3.564 1.00 98.19 89 LEU A CA 1
ATOM 704 C C . LEU A 1 89 ? -9.561 -1.138 2.343 1.00 98.19 89 LEU A C 1
ATOM 706 O O . LEU A 1 89 ? -9.424 -0.281 1.470 1.00 98.19 89 LEU A O 1
ATOM 710 N N . LYS A 1 90 ? -10.514 -2.081 2.245 1.00 98.44 90 LYS A N 1
ATOM 711 C CA . LYS A 1 90 ? -11.385 -2.249 1.061 1.00 98.44 90 LYS A CA 1
ATOM 712 C C . LYS A 1 90 ? -12.143 -0.992 0.623 1.00 98.44 90 LYS A C 1
ATOM 714 O O . LYS A 1 90 ? -12.450 -0.868 -0.558 1.00 98.44 90 LYS A O 1
ATOM 719 N N . SER A 1 91 ? -12.451 -0.101 1.564 1.00 98.31 91 SER A N 1
ATOM 720 C CA . SER A 1 91 ? -13.234 1.117 1.326 1.00 98.31 91 SER A CA 1
ATOM 721 C C . SER A 1 91 ? -12.365 2.367 1.161 1.00 98.31 91 SER A C 1
ATOM 723 O O . SER A 1 91 ? -12.906 3.436 0.887 1.00 98.31 91 SER A O 1
ATOM 725 N N . LEU A 1 92 ? -11.040 2.256 1.323 1.00 98.75 92 LEU A N 1
ATOM 726 C CA . LEU A 1 92 ? -10.139 3.403 1.387 1.00 98.75 92 LEU A CA 1
ATOM 727 C C . LEU A 1 92 ? -9.945 4.028 0.005 1.00 98.75 92 LEU A C 1
ATOM 729 O O . LEU A 1 92 ? -9.357 3.421 -0.888 1.00 98.75 92 LEU A O 1
ATOM 733 N N . GLN A 1 93 ? -10.415 5.263 -0.147 1.00 98.19 93 GLN A N 1
ATOM 734 C CA . GLN A 1 93 ? -10.327 6.038 -1.383 1.00 98.19 93 GLN A CA 1
ATOM 735 C C . GLN A 1 93 ? -9.128 6.988 -1.370 1.00 98.19 93 GLN A C 1
ATOM 737 O O . GLN A 1 93 ? -8.487 7.188 -2.400 1.00 98.19 93 GLN A O 1
ATOM 742 N N . THR A 1 94 ? -8.822 7.579 -0.210 1.00 98.38 94 THR A N 1
ATOM 743 C CA . THR A 1 94 ? -7.743 8.566 -0.070 1.00 98.38 94 THR A CA 1
ATOM 744 C C . THR A 1 94 ? -6.861 8.270 1.138 1.00 98.38 94 THR A C 1
ATOM 746 O O . THR A 1 94 ? -7.348 7.976 2.231 1.00 98.38 94 THR A O 1
ATOM 749 N N . LEU A 1 95 ? -5.549 8.365 0.931 1.00 98.75 95 LEU A N 1
ATOM 750 C CA . LEU A 1 95 ? -4.529 8.173 1.953 1.00 98.75 95 LEU A CA 1
ATOM 751 C C . LEU A 1 95 ? -3.552 9.348 1.903 1.00 98.75 95 LEU A C 1
ATOM 753 O O . LEU A 1 95 ? -2.968 9.632 0.860 1.00 98.75 95 LEU A O 1
ATOM 757 N N . GLY A 1 96 ? -3.395 10.045 3.022 1.00 98.75 96 GLY A N 1
ATOM 758 C CA . GLY A 1 96 ? -2.377 11.072 3.186 1.00 98.75 96 GLY A CA 1
ATOM 759 C C . GLY A 1 96 ? -0.979 10.469 3.303 1.00 98.75 96 GLY A C 1
ATOM 760 O O . GLY A 1 96 ? -0.818 9.287 3.603 1.00 98.75 96 GLY A O 1
ATOM 761 N N . ALA A 1 97 ? 0.036 11.306 3.100 1.00 98.56 97 ALA A N 1
ATOM 762 C CA . ALA A 1 97 ? 1.429 10.878 3.158 1.00 98.56 97 ALA A CA 1
ATOM 763 C C . ALA A 1 97 ? 1.832 10.322 4.533 1.00 98.56 97 ALA A C 1
ATOM 765 O O . ALA A 1 97 ? 1.247 10.686 5.560 1.00 98.56 97 ALA A O 1
ATOM 766 N N . SER A 1 98 ? 2.873 9.492 4.552 1.00 98.25 98 SER A N 1
ATOM 767 C CA . SER A 1 98 ? 3.487 8.986 5.781 1.00 98.25 98 SER A CA 1
ATOM 768 C C . SER A 1 98 ? 2.495 8.194 6.627 1.00 98.25 98 SER A C 1
ATOM 770 O O . SER A 1 98 ? 2.233 8.551 7.772 1.00 98.25 98 SER A O 1
ATOM 772 N N . CYS A 1 99 ? 1.898 7.142 6.070 1.00 98.44 99 CYS A N 1
ATOM 773 C CA . CYS A 1 99 ? 0.955 6.286 6.797 1.00 98.44 99 CYS A CA 1
ATOM 774 C C . CYS A 1 99 ? 1.343 4.810 6.784 1.00 98.44 99 CYS A C 1
ATOM 776 O O . CYS A 1 99 ? 1.884 4.319 5.793 1.00 98.44 99 CYS A O 1
ATOM 778 N N . PHE A 1 100 ? 0.962 4.083 7.836 1.00 97.25 100 PHE A N 1
ATOM 779 C CA . PHE A 1 100 ? 1.167 2.634 7.934 1.00 97.25 100 PHE A CA 1
ATOM 780 C C . PHE A 1 100 ? 2.632 2.225 7.742 1.00 97.25 100 PHE A C 1
ATOM 782 O O . PHE A 1 100 ? 2.922 1.328 6.957 1.00 97.25 100 PHE A O 1
ATOM 789 N N . ASN A 1 101 ? 3.571 2.885 8.417 1.00 96.50 101 ASN A N 1
ATOM 790 C CA . ASN A 1 101 ? 4.971 2.453 8.456 1.00 96.50 101 ASN A CA 1
ATOM 791 C C . ASN A 1 101 ? 5.291 1.782 9.790 1.00 96.50 101 ASN A C 1
ATOM 793 O O . ASN A 1 101 ? 4.751 2.172 10.824 1.00 96.50 101 ASN A O 1
ATOM 797 N N . ASN A 1 102 ? 6.183 0.790 9.779 1.00 93.81 102 ASN A N 1
ATOM 798 C CA . ASN A 1 102 ? 6.625 0.065 10.979 1.00 93.81 102 ASN A CA 1
ATOM 799 C C . ASN A 1 102 ? 5.471 -0.483 11.850 1.00 93.81 102 ASN A C 1
ATOM 801 O O . ASN A 1 102 ? 5.523 -0.401 13.076 1.00 93.81 102 ASN A O 1
ATOM 805 N N . LEU A 1 103 ? 4.402 -1.000 11.235 1.00 92.75 103 LEU A N 1
ATOM 806 C CA . LEU A 1 103 ? 3.336 -1.677 11.982 1.00 92.75 103 LEU A CA 1
ATOM 807 C C . LEU A 1 103 ? 3.905 -2.892 12.725 1.00 92.75 103 LEU A C 1
ATOM 809 O O . LEU A 1 103 ? 4.660 -3.668 12.139 1.00 92.75 103 LEU A O 1
ATOM 813 N N . SER A 1 104 ? 3.518 -3.076 13.989 1.00 91.25 104 SER A N 1
ATOM 814 C CA . SER A 1 104 ? 3.845 -4.298 14.734 1.00 91.25 104 SER A CA 1
ATOM 815 C C . SER A 1 104 ? 2.743 -5.351 14.569 1.00 91.25 104 SER A C 1
ATOM 817 O O . SER A 1 104 ? 1.598 -5.022 14.260 1.00 91.25 104 SER A O 1
ATOM 819 N N . GLY A 1 105 ? 3.084 -6.619 14.799 1.00 89.56 105 GLY A N 1
ATOM 820 C CA . GLY A 1 105 ? 2.171 -7.756 14.673 1.00 89.56 105 GLY A CA 1
ATOM 821 C C . GLY A 1 105 ? 2.373 -8.559 13.390 1.00 89.56 105 GLY A C 1
ATOM 822 O O . GLY A 1 105 ? 3.321 -8.348 12.634 1.00 89.56 105 GLY A O 1
ATOM 823 N N . ASP A 1 106 ? 1.464 -9.499 13.149 1.00 89.62 106 ASP A N 1
ATOM 824 C CA . ASP A 1 106 ? 1.627 -10.538 12.129 1.00 89.62 106 ASP A CA 1
ATOM 825 C C . ASP A 1 106 ? 0.944 -10.207 10.795 1.00 89.62 106 ASP A C 1
ATOM 827 O O . ASP A 1 106 ? 0.553 -11.118 10.064 1.00 89.62 106 ASP A O 1
ATOM 831 N N . ILE A 1 107 ? 0.798 -8.923 10.433 1.00 90.88 107 ILE A N 1
ATOM 832 C CA . ILE A 1 107 ? 0.230 -8.584 9.120 1.00 90.88 107 ILE A CA 1
ATOM 833 C C . ILE A 1 107 ? 1.129 -9.146 8.021 1.00 90.88 107 ILE A C 1
ATOM 835 O O . ILE A 1 107 ? 2.318 -8.839 7.941 1.00 90.88 107 ILE A O 1
ATOM 839 N N . LYS A 1 108 ? 0.520 -9.923 7.132 1.00 92.38 108 LYS A N 1
ATOM 840 C CA . LYS A 1 108 ? 1.139 -10.491 5.935 1.00 92.38 108 LYS A CA 1
ATOM 841 C C . LYS A 1 108 ? 0.518 -9.970 4.648 1.00 92.38 108 LYS A C 1
ATOM 843 O O . LYS A 1 108 ? 1.199 -9.978 3.623 1.00 92.38 108 LYS A O 1
ATOM 848 N N . THR A 1 109 ? -0.724 -9.498 4.702 1.00 93.75 109 THR A N 1
ATOM 849 C CA . THR A 1 109 ? -1.481 -9.074 3.522 1.00 93.75 109 THR A CA 1
ATOM 850 C C . THR A 1 109 ? -1.956 -7.638 3.665 1.00 93.75 109 THR A C 1
ATOM 852 O O . THR A 1 109 ? -2.554 -7.278 4.675 1.00 93.75 109 THR A O 1
ATOM 855 N N . LEU A 1 110 ? -1.735 -6.830 2.631 1.00 95.94 110 LEU A N 1
ATOM 856 C CA . LEU A 1 110 ? -2.384 -5.535 2.443 1.00 95.94 110 LEU A CA 1
ATOM 857 C C . LEU A 1 110 ? -3.453 -5.667 1.358 1.00 95.94 110 LEU A C 1
ATOM 859 O O . LEU A 1 110 ? -3.146 -6.144 0.269 1.00 95.94 110 LEU A O 1
ATOM 863 N N . LYS A 1 111 ? -4.669 -5.189 1.631 1.00 98.25 111 LYS A N 1
ATOM 864 C CA . LYS A 1 111 ? -5.763 -5.115 0.657 1.00 98.25 111 LYS A CA 1
ATOM 865 C C . LYS A 1 111 ? -6.333 -3.702 0.586 1.00 98.25 111 LYS A C 1
ATOM 867 O O . LYS A 1 111 ? -7.052 -3.292 1.491 1.00 98.25 111 LYS A O 1
ATOM 872 N N . ALA A 1 112 ? -6.051 -2.972 -0.492 1.00 98.50 112 ALA A N 1
ATOM 873 C CA . ALA A 1 112 ? -6.565 -1.618 -0.733 1.00 98.50 112 ALA A CA 1
ATOM 874 C C . ALA A 1 112 ? -6.967 -1.444 -2.217 1.00 98.50 112 ALA A C 1
ATOM 876 O O . ALA A 1 112 ? -6.279 -0.769 -2.984 1.00 98.50 112 ALA A O 1
ATOM 877 N N . PRO A 1 113 ? -8.081 -2.064 -2.652 1.00 98.69 113 PRO A N 1
ATOM 878 C CA . PRO A 1 113 ? -8.471 -2.162 -4.056 1.00 98.69 113 PRO A CA 1
ATOM 879 C C . PRO A 1 113 ? -8.876 -0.834 -4.698 1.00 98.69 113 PRO A C 1
ATOM 881 O O . PRO A 1 113 ? -8.855 -0.747 -5.917 1.00 98.69 113 PRO A O 1
ATOM 884 N N . LEU A 1 114 ? -9.245 0.183 -3.913 1.00 98.75 114 LEU A N 1
ATOM 885 C CA . LEU A 1 114 ? -9.684 1.490 -4.420 1.00 98.75 114 LEU A CA 1
ATOM 886 C C . LEU A 1 114 ? -8.581 2.558 -4.390 1.00 98.75 114 LEU A C 1
ATOM 888 O O . LEU A 1 114 ? -8.782 3.660 -4.902 1.00 98.75 114 LEU A O 1
ATOM 892 N N . LEU A 1 115 ? -7.426 2.248 -3.796 1.00 98.56 115 LEU A N 1
ATOM 893 C CA . LEU A 1 115 ? -6.362 3.215 -3.570 1.00 98.56 115 LEU A CA 1
ATOM 894 C C . LEU A 1 115 ? -5.614 3.512 -4.875 1.00 98.56 115 LEU A C 1
ATOM 896 O O . LEU A 1 115 ? -5.062 2.603 -5.492 1.00 98.56 115 LEU A O 1
ATOM 900 N N . ARG A 1 116 ? -5.591 4.786 -5.287 1.00 98.69 116 ARG A N 1
ATOM 901 C CA . ARG A 1 116 ? -4.971 5.231 -6.552 1.00 98.69 116 ARG A CA 1
ATOM 902 C C . ARG A 1 116 ? -3.585 5.843 -6.394 1.00 98.69 116 ARG A C 1
ATOM 904 O O . ARG A 1 116 ? -2.784 5.787 -7.326 1.00 98.69 116 ARG A O 1
ATOM 911 N N . GLU A 1 117 ? -3.286 6.391 -5.222 1.00 98.69 117 GLU A N 1
ATOM 912 C CA . GLU A 1 117 ? -2.017 7.054 -4.931 1.00 98.69 117 GLU A CA 1
ATOM 913 C C . GLU A 1 117 ? -1.506 6.677 -3.537 1.00 98.69 117 GLU A C 1
ATOM 915 O O . GLU A 1 117 ? -2.298 6.530 -2.605 1.00 98.69 117 GLU A O 1
ATOM 920 N N . VAL A 1 118 ? -0.184 6.543 -3.400 1.00 98.50 118 VAL A N 1
ATOM 921 C CA . VAL A 1 118 ? 0.501 6.394 -2.106 1.00 98.50 118 VAL A CA 1
ATOM 922 C C . VAL A 1 118 ? 1.744 7.275 -2.017 1.00 98.50 118 VAL A C 1
ATOM 924 O O . VAL A 1 118 ? 2.434 7.503 -3.017 1.00 98.50 118 VAL A O 1
ATOM 927 N N . ASP A 1 119 ? 2.039 7.740 -0.803 1.00 98.56 119 ASP A N 1
ATOM 928 C CA . ASP A 1 119 ? 3.223 8.537 -0.480 1.00 98.56 119 ASP A CA 1
ATOM 929 C C . ASP A 1 119 ? 3.758 8.176 0.902 1.00 98.56 119 ASP A C 1
ATOM 931 O O . ASP A 1 119 ? 3.028 8.235 1.888 1.00 98.56 119 ASP A O 1
ATOM 935 N N . ASP A 1 120 ? 5.035 7.819 0.963 1.00 98.12 120 ASP A N 1
ATOM 936 C CA . ASP A 1 120 ? 5.770 7.458 2.173 1.00 98.12 120 ASP A CA 1
ATOM 937 C C . ASP A 1 120 ? 5.023 6.429 3.036 1.00 98.12 120 ASP A C 1
ATOM 939 O O . ASP A 1 120 ? 4.857 6.598 4.238 1.00 98.12 120 ASP A O 1
ATOM 943 N N . SER A 1 121 ? 4.492 5.372 2.416 1.00 98.06 121 SER A N 1
ATOM 944 C CA . SER A 1 121 ? 3.550 4.459 3.070 1.00 98.06 121 SER A CA 1
ATOM 945 C C . SER A 1 121 ? 3.843 2.980 2.853 1.00 98.06 121 SER A C 1
ATOM 947 O O . SER A 1 121 ? 4.451 2.571 1.861 1.00 98.06 121 SER A O 1
ATOM 949 N N . PHE A 1 122 ? 3.321 2.157 3.768 1.00 96.12 122 PHE A N 1
ATOM 950 C CA . PHE A 1 122 ? 3.356 0.691 3.694 1.00 96.12 122 PHE A CA 1
ATOM 951 C C . PHE A 1 122 ? 4.765 0.081 3.722 1.00 96.12 122 PHE A C 1
ATOM 953 O O . PHE A 1 122 ? 5.003 -1.012 3.196 1.00 96.12 122 PHE A O 1
ATOM 960 N N . SER A 1 123 ? 5.705 0.765 4.373 1.00 93.25 123 SER A N 1
ATOM 961 C CA . SER A 1 123 ? 7.014 0.211 4.712 1.00 93.25 123 SER A CA 1
ATOM 962 C C . SER A 1 123 ? 6.954 -0.384 6.129 1.00 93.25 123 SER A C 1
ATOM 964 O O . SER A 1 123 ? 7.389 0.237 7.097 1.00 93.25 123 SER A O 1
ATOM 966 N N . THR A 1 124 ? 6.328 -1.563 6.279 1.00 79.62 124 THR A N 1
ATOM 967 C CA . THR A 1 124 ? 6.018 -2.190 7.591 1.00 79.62 124 THR A CA 1
ATOM 968 C C . THR A 1 124 ? 6.844 -3.424 7.924 1.00 79.62 124 THR A C 1
ATOM 970 O O . THR A 1 124 ? 6.697 -3.970 9.010 1.00 79.62 124 THR A O 1
ATOM 973 N N . THR A 1 125 ? 7.728 -3.852 7.025 1.00 70.00 125 THR A N 1
ATOM 974 C CA . THR A 1 125 ? 8.685 -4.967 7.165 1.00 70.00 125 THR A CA 1
ATOM 975 C C . THR A 1 125 ? 8.151 -6.397 7.030 1.00 70.00 125 THR A C 1
ATOM 977 O O . THR A 1 125 ? 8.925 -7.312 6.744 1.00 70.00 125 THR A O 1
ATOM 980 N N . THR A 1 126 ? 6.839 -6.616 7.117 1.00 81.56 126 THR A N 1
ATOM 981 C CA . THR A 1 126 ? 6.253 -7.967 7.219 1.00 81.56 126 THR A CA 1
ATOM 982 C C . THR A 1 126 ? 5.337 -8.382 6.068 1.00 81.56 126 THR A C 1
ATOM 984 O O . THR A 1 126 ? 4.968 -9.558 6.004 1.00 81.56 126 THR A O 1
ATOM 987 N N . LEU A 1 127 ? 4.994 -7.473 5.146 1.00 89.50 127 LEU A N 1
ATOM 988 C CA . LEU A 1 127 ? 4.065 -7.769 4.052 1.00 89.50 127 LEU A CA 1
ATOM 989 C C . LEU A 1 127 ? 4.648 -8.797 3.074 1.00 89.50 127 LEU A C 1
ATOM 991 O O . LEU A 1 127 ? 5.755 -8.646 2.562 1.00 89.50 127 LEU A O 1
ATOM 995 N N . THR A 1 128 ? 3.857 -9.830 2.799 1.00 90.31 128 THR A N 1
ATOM 996 C CA . THR A 1 128 ? 4.146 -10.912 1.842 1.00 90.31 128 THR A CA 1
ATOM 997 C C . THR A 1 128 ? 3.206 -10.896 0.642 1.00 90.31 128 THR A C 1
ATOM 999 O O . THR A 1 128 ? 3.541 -11.434 -0.408 1.00 90.31 128 THR A O 1
ATOM 1002 N N . ASN A 1 129 ? 2.051 -10.239 0.781 1.00 92.75 129 ASN A N 1
ATOM 1003 C CA . ASN A 1 129 ? 1.068 -10.057 -0.275 1.00 92.75 129 ASN A CA 1
ATOM 1004 C C . ASN A 1 129 ? 0.540 -8.615 -0.275 1.00 92.75 129 ASN A C 1
ATOM 1006 O O . ASN A 1 129 ? 0.226 -8.057 0.781 1.00 92.75 129 ASN A O 1
ATOM 1010 N N . ILE A 1 130 ? 0.444 -8.015 -1.460 1.00 94.69 130 ILE A N 1
ATOM 1011 C CA . ILE A 1 130 ? -0.011 -6.637 -1.664 1.00 94.69 130 ILE A CA 1
ATOM 1012 C C . ILE A 1 130 ? -1.060 -6.643 -2.780 1.00 94.69 130 ILE A C 1
ATOM 1014 O O . ILE A 1 130 ? -0.729 -6.793 -3.954 1.00 94.69 130 ILE A O 1
ATOM 1018 N N . ASP A 1 131 ? -2.322 -6.459 -2.401 1.00 96.69 131 ASP A N 1
ATOM 1019 C CA . ASP A 1 131 ? -3.486 -6.388 -3.286 1.00 96.69 131 ASP A CA 1
ATOM 1020 C C . ASP A 1 131 ? -3.964 -4.929 -3.407 1.00 96.69 131 ASP A C 1
ATOM 1022 O O . ASP A 1 131 ? -4.829 -4.458 -2.661 1.00 96.69 131 ASP A O 1
ATOM 1026 N N . VAL A 1 132 ? -3.334 -4.183 -4.325 1.00 98.00 132 VAL A N 1
ATOM 1027 C CA . VAL A 1 132 ? -3.644 -2.769 -4.641 1.00 98.00 132 VAL A CA 1
ATOM 1028 C C . VAL A 1 132 ? -3.821 -2.546 -6.158 1.00 98.00 132 VAL A C 1
ATOM 1030 O O . VAL A 1 132 ? -3.082 -1.790 -6.791 1.00 98.00 132 VAL A O 1
ATOM 1033 N N . PRO A 1 133 ? -4.788 -3.227 -6.800 1.00 98.50 133 PRO A N 1
ATOM 1034 C CA . PRO A 1 133 ? -4.919 -3.302 -8.258 1.00 98.50 133 PRO A CA 1
ATOM 1035 C C . PRO A 1 133 ? -5.149 -1.955 -8.956 1.00 98.50 133 PRO A C 1
ATOM 1037 O O . PRO A 1 133 ? -4.747 -1.794 -10.110 1.00 98.50 133 PRO A O 1
ATOM 1040 N N . SER A 1 134 ? -5.779 -0.989 -8.287 1.00 98.69 134 SER A N 1
ATOM 1041 C CA . SER A 1 134 ? -6.073 0.339 -8.844 1.00 98.69 134 SER A CA 1
ATOM 1042 C C . SER A 1 134 ? -4.990 1.383 -8.578 1.00 98.69 134 SER A C 1
ATOM 1044 O O . SER A 1 134 ? -5.185 2.542 -8.934 1.00 98.69 134 SER A O 1
ATOM 1046 N N . LEU A 1 135 ? -3.852 0.998 -7.993 1.00 98.81 135 LEU A N 1
ATOM 1047 C CA . LEU A 1 135 ? -2.769 1.934 -7.722 1.00 98.81 135 LEU A CA 1
ATOM 1048 C C . LEU A 1 135 ? -2.158 2.442 -9.032 1.00 98.81 135 LEU A C 1
ATOM 1050 O O . LEU A 1 135 ? -1.643 1.652 -9.818 1.00 98.81 135 LEU A O 1
ATOM 1054 N N . GLU A 1 136 ? -2.206 3.753 -9.250 1.00 98.81 136 GLU A N 1
ATOM 1055 C CA . GLU A 1 136 ? -1.801 4.440 -10.484 1.00 98.81 136 GLU A CA 1
ATOM 1056 C C . GLU A 1 136 ? -0.481 5.197 -10.311 1.00 98.81 136 GLU A C 1
ATOM 1058 O O . GLU A 1 136 ? 0.363 5.200 -11.216 1.00 98.81 136 GLU A O 1
ATOM 1063 N N . THR A 1 137 ? -0.296 5.812 -9.135 1.00 98.75 137 THR A N 1
ATOM 1064 C CA . THR A 1 137 ? 0.849 6.675 -8.822 1.00 98.75 137 THR A CA 1
ATOM 1065 C C . THR A 1 137 ? 1.487 6.325 -7.481 1.00 98.75 137 THR A C 1
ATOM 1067 O O . THR A 1 137 ? 0.810 6.135 -6.473 1.00 98.75 137 THR A O 1
ATOM 1070 N N . ILE A 1 138 ? 2.818 6.298 -7.458 1.00 98.62 138 ILE A N 1
ATOM 1071 C CA . ILE A 1 138 ? 3.619 6.183 -6.236 1.00 98.62 138 ILE A CA 1
ATOM 1072 C C . ILE A 1 138 ? 4.528 7.400 -6.111 1.00 98.62 138 ILE A C 1
ATOM 1074 O O . ILE A 1 138 ? 5.203 7.778 -7.072 1.00 98.62 138 ILE A O 1
ATOM 1078 N N . LYS A 1 139 ? 4.570 7.991 -4.918 1.00 98.38 139 LYS A N 1
ATOM 1079 C CA . LYS A 1 139 ? 5.450 9.111 -4.589 1.00 98.38 139 LYS A CA 1
ATOM 1080 C C . LYS A 1 139 ? 6.740 8.615 -3.932 1.00 98.38 139 LYS A C 1
ATOM 1082 O O . LYS A 1 139 ? 7.562 8.037 -4.643 1.00 98.38 139 LYS A O 1
ATOM 1087 N N . ASN A 1 140 ? 6.980 8.863 -2.645 1.00 97.56 140 ASN A N 1
ATOM 1088 C CA . ASN A 1 140 ? 8.263 8.556 -1.994 1.00 97.56 140 ASN A CA 1
ATOM 1089 C C . ASN A 1 140 ? 8.191 7.293 -1.131 1.00 97.56 140 ASN A C 1
ATOM 1091 O O . ASN A 1 140 ? 7.153 7.024 -0.552 1.00 97.56 140 ASN A O 1
ATOM 1095 N N . THR A 1 141 ? 9.288 6.543 -1.019 1.00 96.25 141 THR A N 1
ATOM 1096 C CA . THR A 1 141 ? 9.536 5.507 0.010 1.00 96.25 141 THR A CA 1
ATOM 1097 C C . THR A 1 141 ? 8.379 4.523 0.281 1.00 96.25 141 THR A C 1
ATOM 1099 O O . THR A 1 141 ? 8.148 4.096 1.411 1.00 96.25 141 THR A O 1
ATOM 1102 N N . CYS A 1 142 ? 7.636 4.130 -0.751 1.00 97.50 142 CYS A N 1
ATOM 1103 C CA . CYS A 1 142 ? 6.518 3.201 -0.617 1.00 97.50 142 CYS A CA 1
ATOM 1104 C C . CYS A 1 142 ? 6.945 1.746 -0.808 1.00 97.50 142 CYS A C 1
ATOM 1106 O O . CYS A 1 142 ? 7.805 1.436 -1.642 1.00 97.50 142 CYS A O 1
ATOM 1108 N N . PHE A 1 143 ? 6.269 0.851 -0.081 1.00 95.62 143 PHE A N 1
ATOM 1109 C CA . PHE A 1 143 ? 6.437 -0.605 -0.181 1.00 95.62 143 PHE A CA 1
ATOM 1110 C C . PHE A 1 143 ? 7.894 -1.063 -0.044 1.00 95.62 143 PHE A C 1
ATOM 1112 O O . PHE A 1 143 ? 8.313 -2.009 -0.710 1.00 95.62 143 PHE A O 1
ATOM 1119 N N . SER A 1 144 ? 8.672 -0.392 0.800 1.00 94.12 144 SER A N 1
ATOM 1120 C CA . SER A 1 144 ? 10.083 -0.697 1.019 1.00 94.12 144 SER A CA 1
ATOM 1121 C C . SER A 1 144 ? 10.280 -1.477 2.319 1.00 94.12 144 SER A C 1
ATOM 1123 O O . SER A 1 144 ? 9.459 -1.436 3.232 1.00 94.12 144 SER A O 1
ATOM 1125 N N . ASN A 1 145 ? 11.391 -2.206 2.408 1.00 91.19 145 ASN A N 1
ATOM 1126 C CA . ASN A 1 145 ? 11.808 -3.002 3.567 1.00 91.19 145 ASN A CA 1
ATOM 1127 C C . ASN A 1 145 ? 10.892 -4.183 3.930 1.00 91.19 145 ASN A C 1
ATOM 1129 O O . ASN A 1 145 ? 11.100 -4.793 4.972 1.00 91.19 145 ASN A O 1
ATOM 1133 N N . ASN A 1 146 ? 9.918 -4.546 3.090 1.00 85.75 146 ASN A N 1
ATOM 1134 C CA . ASN A 1 146 ? 9.077 -5.732 3.279 1.00 85.75 146 ASN A CA 1
ATOM 1135 C C . ASN A 1 146 ? 9.841 -7.005 2.856 1.00 85.75 146 ASN A C 1
ATOM 1137 O O . ASN A 1 146 ? 9.766 -7.435 1.706 1.00 85.75 146 ASN A O 1
ATOM 1141 N N . SER A 1 147 ? 10.621 -7.588 3.772 1.00 70.31 147 SER A N 1
ATOM 1142 C CA . SER A 1 147 ? 11.601 -8.649 3.476 1.00 70.31 147 SER A CA 1
ATOM 1143 C C . SER A 1 147 ? 11.253 -10.035 4.043 1.00 70.31 147 SER A C 1
ATOM 1145 O O . SER A 1 147 ? 12.091 -10.929 3.996 1.00 70.31 147 SER A O 1
ATOM 1147 N N . SER A 1 148 ? 10.030 -10.255 4.548 1.00 71.00 148 SER A N 1
ATOM 1148 C CA . SER A 1 148 ? 9.662 -11.498 5.253 1.00 71.00 148 SER A CA 1
ATOM 1149 C C . SER A 1 148 ? 9.691 -12.750 4.354 1.00 71.00 148 SER A C 1
ATOM 1151 O O . SER A 1 148 ? 10.624 -13.540 4.443 1.00 71.00 148 SER A O 1
ATOM 1153 N N . VAL A 1 149 ? 8.697 -12.946 3.482 1.00 70.31 149 VAL A N 1
ATOM 1154 C CA . VAL A 1 149 ? 8.583 -14.106 2.570 1.00 70.31 149 VAL A CA 1
ATOM 1155 C C . VAL A 1 149 ? 7.827 -13.648 1.326 1.00 70.31 149 VAL A C 1
ATOM 1157 O O . VAL A 1 149 ? 6.615 -13.811 1.234 1.00 70.31 149 VAL A O 1
ATOM 1160 N N . VAL A 1 150 ? 8.504 -12.980 0.400 1.00 70.50 150 VAL A N 1
ATOM 1161 C CA . VAL A 1 150 ? 7.849 -12.501 -0.823 1.00 70.50 150 VAL A CA 1
ATOM 1162 C C . VAL A 1 150 ? 8.294 -13.368 -1.979 1.00 70.50 150 VAL A C 1
ATOM 1164 O O . VAL A 1 150 ? 9.479 -13.630 -2.075 1.00 70.50 150 VAL A O 1
ATOM 1167 N N . ASN A 1 151 ? 7.365 -13.779 -2.840 1.00 78.44 151 ASN A N 1
ATOM 1168 C CA . ASN A 1 151 ? 7.699 -14.459 -4.087 1.00 78.44 151 ASN A CA 1
ATOM 1169 C C . ASN A 1 151 ? 7.500 -13.501 -5.264 1.00 78.44 151 ASN A C 1
ATOM 1171 O O . ASN A 1 151 ? 8.489 -13.145 -5.887 1.00 78.44 151 ASN A O 1
ATOM 1175 N N . ASP A 1 152 ? 6.302 -12.945 -5.475 1.00 91.31 152 ASP A N 1
ATOM 1176 C CA . ASP A 1 152 ? 6.031 -12.030 -6.594 1.00 91.31 152 ASP A CA 1
ATOM 1177 C C . ASP A 1 152 ? 5.095 -10.881 -6.201 1.00 91.31 152 ASP A C 1
ATOM 1179 O O . ASP A 1 152 ? 4.209 -11.057 -5.367 1.00 91.31 152 ASP A O 1
ATOM 1183 N N . PHE A 1 153 ? 5.228 -9.724 -6.860 1.00 94.56 153 PHE A N 1
ATOM 1184 C CA . PHE A 1 153 ? 4.281 -8.610 -6.738 1.00 94.56 153 PHE A CA 1
ATOM 1185 C C . PHE A 1 153 ? 3.793 -8.107 -8.098 1.00 94.56 153 PHE A C 1
ATOM 1187 O O . PHE A 1 153 ? 4.552 -8.017 -9.067 1.00 94.56 153 PHE A O 1
ATOM 1194 N N . THR A 1 1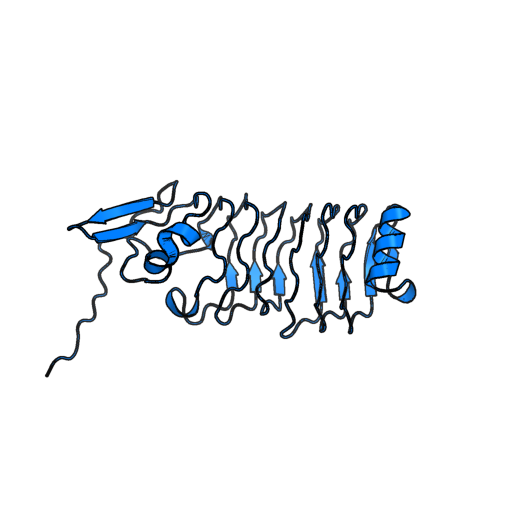54 ? 2.516 -7.721 -8.160 1.00 97.25 154 THR A N 1
ATOM 1195 C CA . THR A 1 154 ? 1.881 -7.190 -9.372 1.00 97.25 154 THR A CA 1
ATOM 1196 C C . THR A 1 154 ? 1.125 -5.900 -9.074 1.00 97.25 154 THR A C 1
ATOM 1198 O O . THR A 1 154 ? 0.269 -5.866 -8.200 1.00 97.25 154 THR A O 1
ATOM 1201 N N . PHE A 1 155 ? 1.398 -4.857 -9.859 1.00 98.31 155 PHE A N 1
ATOM 1202 C CA . PHE A 1 155 ? 0.705 -3.569 -9.820 1.00 98.31 155 PHE A CA 1
ATOM 1203 C C . PHE A 1 155 ? 0.146 -3.270 -11.220 1.00 98.31 155 PHE A C 1
ATOM 1205 O O . PHE A 1 155 ? 0.831 -2.674 -12.055 1.00 98.31 155 PHE A O 1
ATOM 1212 N N . PRO A 1 156 ? -1.076 -3.735 -11.534 1.00 98.31 156 PRO A N 1
ATOM 1213 C CA . PRO A 1 15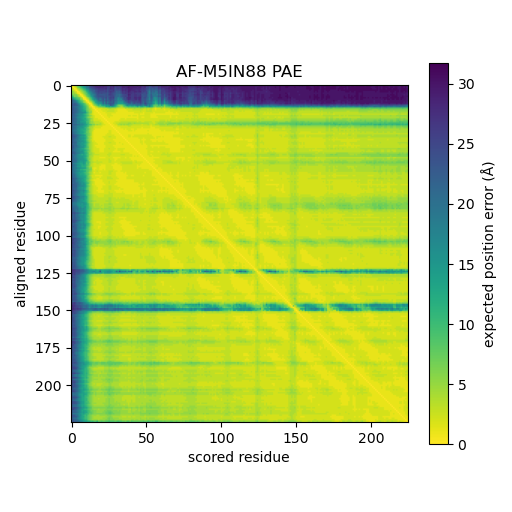6 ? -1.583 -3.758 -12.906 1.00 98.31 156 PRO A CA 1
ATOM 1214 C C . PRO A 1 156 ? -1.967 -2.374 -13.450 1.00 98.31 156 PRO A C 1
ATOM 1216 O O . PRO A 1 156 ? -1.991 -2.190 -14.670 1.00 98.31 156 PRO A O 1
ATOM 1219 N N . SER A 1 157 ? -2.257 -1.408 -12.574 1.00 98.69 157 SER A N 1
ATOM 1220 C CA . SER A 1 157 ? -2.627 -0.039 -12.962 1.00 98.69 157 SER A CA 1
ATOM 1221 C C . SER A 1 157 ? -1.491 0.975 -12.831 1.00 98.69 157 SER A C 1
ATOM 1223 O O . SER A 1 157 ? -1.611 2.073 -13.370 1.00 98.69 157 SER A O 1
ATOM 1225 N N . LEU A 1 158 ? -0.381 0.605 -12.185 1.00 98.81 158 LEU A N 1
ATOM 1226 C CA . LEU A 1 158 ? 0.696 1.533 -11.856 1.00 98.81 158 LEU A CA 1
ATOM 1227 C C . LEU A 1 158 ? 1.380 2.010 -13.132 1.00 98.81 158 LEU A C 1
ATOM 1229 O O . LEU A 1 158 ? 1.960 1.205 -13.864 1.00 98.81 158 LEU A O 1
ATOM 1233 N N . HIS A 1 159 ? 1.332 3.318 -13.376 1.00 98.69 159 HIS A N 1
ATOM 1234 C CA . HIS A 1 159 ? 1.925 3.929 -14.564 1.00 98.69 159 HIS A CA 1
ATOM 1235 C C . HIS A 1 159 ? 2.984 4.994 -14.253 1.00 98.69 159 HIS A C 1
ATOM 1237 O O . HIS A 1 159 ? 3.835 5.264 -15.108 1.00 98.69 159 HIS A O 1
ATOM 1243 N N . THR A 1 160 ? 2.993 5.536 -13.028 1.00 98.62 160 THR A N 1
ATOM 1244 C CA . THR A 1 160 ? 3.902 6.618 -12.629 1.00 98.62 160 THR A CA 1
ATOM 1245 C C . THR A 1 160 ? 4.536 6.382 -11.253 1.00 98.62 160 THR A C 1
ATOM 1247 O O . THR A 1 160 ? 3.844 6.158 -10.264 1.00 98.62 160 THR A O 1
ATOM 1250 N N . ILE A 1 161 ? 5.861 6.533 -11.167 1.00 98.69 161 ILE A N 1
ATOM 1251 C CA . ILE A 1 161 ? 6.611 6.699 -9.912 1.00 98.69 161 ILE A CA 1
ATOM 1252 C C . ILE A 1 161 ? 7.255 8.089 -9.926 1.00 98.69 161 ILE A C 1
ATOM 1254 O O . ILE A 1 161 ? 8.144 8.364 -10.734 1.00 98.69 161 ILE A O 1
ATOM 1258 N N . THR A 1 162 ? 6.813 8.990 -9.053 1.00 98.12 162 THR A N 1
ATOM 1259 C CA . THR A 1 162 ? 7.297 10.379 -9.028 1.00 98.12 162 THR A CA 1
ATOM 1260 C C . THR A 1 162 ? 8.462 10.580 -8.062 1.00 98.12 162 THR A C 1
ATOM 1262 O O . THR A 1 162 ? 9.380 11.336 -8.381 1.00 98.12 162 THR A O 1
ATOM 1265 N N . GLY A 1 163 ? 8.460 9.887 -6.922 1.00 96.81 163 GLY A N 1
ATOM 1266 C CA . GLY A 1 163 ? 9.456 10.041 -5.863 1.00 96.81 163 GLY A CA 1
ATOM 1267 C C . GLY A 1 163 ? 10.534 8.956 -5.845 1.00 96.81 163 GLY A C 1
ATOM 1268 O O . GLY A 1 163 ? 10.684 8.152 -6.774 1.00 96.81 163 GLY A O 1
ATOM 1269 N N . GLN A 1 164 ? 11.343 8.987 -4.789 1.00 96.88 164 GLN A N 1
ATOM 1270 C CA . GLN A 1 164 ? 12.532 8.14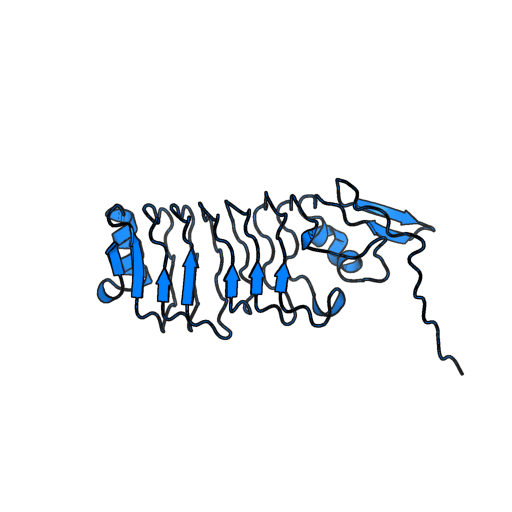4 -4.631 1.00 96.88 164 GLN A CA 1
ATOM 1271 C C . GLN A 1 164 ? 12.347 7.031 -3.597 1.00 96.88 164 GLN A C 1
ATOM 1273 O O . GLN A 1 164 ? 11.516 7.146 -2.702 1.00 96.88 164 GLN A O 1
ATOM 1278 N N . GLY A 1 165 ? 13.183 5.992 -3.677 1.00 96.12 165 GLY A N 1
ATOM 1279 C CA . GLY A 1 165 ? 13.305 4.986 -2.614 1.00 96.12 165 GLY A CA 1
ATOM 1280 C C . GLY A 1 165 ? 12.140 3.997 -2.504 1.00 96.12 165 GLY A C 1
ATOM 1281 O O . GLY A 1 165 ? 11.971 3.382 -1.452 1.00 96.12 165 GLY A O 1
ATOM 1282 N N . ASN A 1 166 ? 11.336 3.844 -3.556 1.00 97.75 166 ASN A N 1
ATOM 1283 C CA . ASN A 1 166 ? 10.225 2.896 -3.596 1.00 97.75 166 ASN A CA 1
ATOM 1284 C C . ASN A 1 166 ? 10.703 1.488 -3.955 1.00 97.75 166 ASN A C 1
ATOM 1286 O O . ASN A 1 166 ? 11.656 1.330 -4.727 1.00 97.75 166 ASN A O 1
ATOM 1290 N N . PHE A 1 167 ? 9.993 0.475 -3.453 1.00 96.31 167 PHE A N 1
ATOM 1291 C CA . PHE A 1 167 ? 10.288 -0.942 -3.703 1.00 96.31 167 PHE A CA 1
ATOM 1292 C C . PHE A 1 167 ? 11.731 -1.329 -3.360 1.00 96.31 167 PHE A C 1
ATOM 1294 O O . PHE A 1 167 ? 12.364 -2.117 -4.064 1.00 96.31 167 PHE A O 1
ATOM 1301 N N . CYS A 1 168 ? 12.281 -0.734 -2.306 1.00 95.00 168 CYS A N 1
ATOM 1302 C CA . CYS A 1 168 ? 13.638 -1.007 -1.866 1.00 95.00 168 CYS A CA 1
ATOM 1303 C C . CYS A 1 168 ? 13.673 -2.146 -0.847 1.00 95.00 168 CYS A C 1
ATOM 1305 O O . CYS A 1 168 ? 12.749 -2.315 -0.055 1.00 95.00 168 CYS A O 1
ATOM 1307 N N . ASN A 1 169 ? 14.781 -2.885 -0.821 1.00 93.25 169 ASN A N 1
ATOM 1308 C CA . ASN A 1 169 ? 15.079 -3.930 0.160 1.00 93.25 169 ASN A CA 1
ATOM 1309 C C . ASN A 1 169 ? 14.014 -5.039 0.222 1.00 93.25 169 ASN A C 1
ATOM 1311 O O . ASN A 1 169 ? 13.680 -5.538 1.295 1.00 93.25 169 ASN A O 1
ATOM 1315 N N . LEU A 1 170 ? 13.489 -5.438 -0.939 1.00 92.88 170 LEU A N 1
ATOM 1316 C CA . LEU A 1 170 ? 12.609 -6.600 -1.081 1.00 92.88 170 LEU A CA 1
ATOM 1317 C C . LEU A 1 170 ? 13.445 -7.809 -1.522 1.00 92.88 170 LEU A C 1
ATOM 1319 O O . LEU A 1 170 ? 13.366 -8.268 -2.661 1.00 92.88 170 LEU A O 1
ATOM 1323 N N . SER A 1 171 ? 14.298 -8.295 -0.618 1.00 89.94 171 SER A N 1
ATOM 1324 C CA . SER A 1 171 ? 15.330 -9.303 -0.908 1.00 89.94 171 SER A CA 1
ATOM 1325 C C . SER A 1 171 ? 14.791 -10.631 -1.439 1.00 89.94 171 SER A C 1
ATOM 1327 O O . SER A 1 171 ? 15.540 -11.361 -2.082 1.00 89.94 171 SER A O 1
ATOM 1329 N N . ASN A 1 172 ? 13.514 -10.935 -1.196 1.00 91.00 172 ASN A N 1
ATOM 1330 C CA . ASN A 1 172 ? 12.879 -12.193 -1.588 1.00 91.00 172 ASN A CA 1
ATOM 1331 C C . ASN A 1 172 ? 12.024 -12.083 -2.865 1.00 91.00 172 ASN A C 1
ATOM 1333 O O . ASN A 1 172 ? 11.712 -13.105 -3.456 1.00 91.00 172 ASN A O 1
ATOM 1337 N N . VAL A 1 173 ? 11.724 -10.874 -3.367 1.00 93.19 173 VAL A N 1
ATOM 1338 C CA . VAL A 1 173 ? 10.936 -10.704 -4.606 1.00 93.19 173 VAL A CA 1
ATOM 1339 C C . VAL A 1 173 ? 11.676 -11.296 -5.806 1.00 93.19 173 VAL A C 1
ATOM 1341 O O . VAL A 1 173 ? 12.773 -10.845 -6.141 1.00 93.19 173 VAL A O 1
ATOM 1344 N N . PHE A 1 174 ? 11.039 -12.248 -6.487 1.00 94.69 174 PHE A N 1
ATOM 1345 C CA . PHE A 1 174 ? 11.538 -12.921 -7.681 1.00 94.69 174 PHE A CA 1
ATOM 1346 C C . PHE A 1 174 ? 10.970 -12.303 -8.968 1.00 94.69 174 PHE A C 1
ATOM 1348 O O . PHE A 1 174 ? 11.748 -11.979 -9.876 1.00 94.69 174 PHE A O 1
ATOM 1355 N N . TYR A 1 175 ? 9.658 -12.030 -9.022 1.00 96.56 175 TYR A N 1
ATOM 1356 C CA . TYR A 1 175 ? 9.025 -11.277 -10.109 1.00 96.56 175 TYR A CA 1
ATOM 1357 C C . TYR A 1 175 ? 8.319 -10.001 -9.641 1.00 96.56 175 TYR A C 1
ATOM 1359 O O . TYR A 1 175 ? 7.569 -9.977 -8.664 1.00 96.56 175 TYR A O 1
ATOM 1367 N N . LEU A 1 176 ? 8.502 -8.926 -10.412 1.00 97.12 176 LEU A N 1
ATOM 1368 C CA . LEU A 1 176 ? 7.791 -7.662 -10.227 1.00 97.12 176 LEU A CA 1
ATOM 1369 C C . LEU A 1 176 ? 7.098 -7.255 -11.531 1.00 97.12 176 LEU A C 1
ATOM 1371 O O . LEU A 1 176 ? 7.754 -7.004 -12.539 1.00 97.12 176 LEU A O 1
ATOM 1375 N N . THR A 1 177 ? 5.767 -7.191 -11.537 1.00 98.25 177 THR A N 1
ATOM 1376 C CA . THR A 1 177 ? 4.986 -6.918 -12.755 1.00 98.25 177 THR A CA 1
ATOM 1377 C C . THR A 1 177 ? 4.243 -5.589 -12.660 1.00 98.25 177 THR A C 1
ATOM 1379 O O . THR A 1 177 ? 3.330 -5.435 -11.857 1.00 98.25 177 THR A O 1
ATOM 1382 N N . MET A 1 178 ? 4.600 -4.637 -13.523 1.00 98.19 178 MET A N 1
ATOM 1383 C CA . MET A 1 178 ? 4.051 -3.276 -13.583 1.00 98.19 178 MET A CA 1
ATOM 1384 C C . MET A 1 178 ? 3.856 -2.861 -15.048 1.00 98.19 178 MET A C 1
ATOM 1386 O O . MET A 1 178 ? 4.461 -1.910 -15.535 1.00 98.19 178 MET A O 1
ATOM 1390 N N . ARG A 1 179 ? 3.042 -3.613 -15.801 1.00 98.50 179 ARG A N 1
ATOM 1391 C CA . ARG A 1 179 ? 2.972 -3.517 -17.278 1.00 98.50 179 ARG A CA 1
ATOM 1392 C C . ARG A 1 179 ? 2.571 -2.142 -17.821 1.00 98.50 179 ARG A C 1
ATOM 1394 O O . ARG A 1 179 ? 2.815 -1.873 -18.988 1.00 98.50 179 ARG A O 1
ATOM 1401 N N . LYS A 1 180 ? 1.959 -1.279 -17.006 1.00 98.69 180 LYS A N 1
ATOM 1402 C CA . LYS A 1 180 ? 1.595 0.092 -17.394 1.00 98.69 180 LYS A CA 1
ATOM 1403 C C . LYS A 1 180 ? 2.638 1.139 -16.998 1.00 98.69 180 LYS A C 1
ATOM 1405 O O . LYS A 1 180 ? 2.467 2.301 -17.352 1.00 98.69 180 LYS A O 1
ATOM 1410 N N . LEU A 1 181 ? 3.715 0.754 -16.308 1.00 98.75 181 LEU A N 1
ATOM 1411 C CA . LEU A 1 181 ? 4.747 1.673 -15.836 1.00 98.75 181 LEU A CA 1
ATOM 1412 C C . LEU A 1 181 ? 5.494 2.288 -17.017 1.00 98.75 181 LEU A C 1
ATOM 1414 O O . LEU A 1 181 ? 6.236 1.594 -17.711 1.00 98.75 181 LEU A O 1
ATOM 1418 N N . VAL A 1 182 ? 5.296 3.591 -17.216 1.00 98.69 182 VAL A N 1
ATOM 1419 C CA . VAL A 1 182 ? 5.913 4.371 -18.300 1.00 98.69 182 VAL A CA 1
ATOM 1420 C C . VAL A 1 182 ? 6.815 5.490 -17.786 1.00 98.69 182 VAL A C 1
ATOM 1422 O O . VAL A 1 182 ? 7.694 5.943 -18.520 1.00 98.69 182 VAL A O 1
ATOM 1425 N N . LYS A 1 183 ? 6.631 5.926 -16.529 1.00 98.69 183 LYS A N 1
ATOM 1426 C CA . LYS A 1 183 ? 7.356 7.067 -15.961 1.00 98.69 183 LYS A CA 1
ATOM 1427 C C . LYS A 1 183 ? 7.946 6.778 -14.585 1.00 98.69 183 LYS A C 1
ATOM 1429 O O . LYS A 1 183 ? 7.227 6.415 -13.659 1.00 98.69 183 LYS A O 1
ATOM 1434 N N . ILE A 1 184 ? 9.246 7.030 -14.440 1.00 98.56 184 ILE A N 1
ATOM 1435 C CA . ILE A 1 184 ? 9.979 7.040 -13.170 1.00 98.56 184 ILE A CA 1
ATOM 1436 C C . ILE A 1 184 ? 10.795 8.336 -13.103 1.00 98.56 184 ILE A C 1
ATOM 1438 O O . ILE A 1 184 ? 11.777 8.505 -13.827 1.00 98.56 184 ILE A O 1
ATOM 1442 N N . SER A 1 185 ? 10.403 9.256 -12.225 1.00 97.69 185 SER A N 1
ATOM 1443 C CA . SER A 1 185 ? 11.088 10.546 -12.055 1.00 97.69 185 SER A CA 1
ATOM 1444 C C . SER A 1 185 ? 12.143 10.508 -10.949 1.00 97.69 185 SER A C 1
ATOM 1446 O O . SER A 1 185 ? 13.233 11.056 -11.123 1.00 97.69 185 SER A O 1
ATOM 1448 N N . GLY A 1 186 ? 11.858 9.845 -9.826 1.00 93.62 186 GLY A N 1
ATOM 1449 C CA . GLY A 1 186 ? 12.769 9.803 -8.684 1.00 93.62 186 GLY A CA 1
ATOM 1450 C C . GLY A 1 186 ? 13.905 8.787 -8.823 1.00 93.62 186 GLY A C 1
ATOM 1451 O O . GLY A 1 186 ? 13.848 7.819 -9.585 1.00 93.62 186 GLY A O 1
ATOM 1452 N N . ALA A 1 187 ? 14.993 9.035 -8.098 1.00 93.25 187 ALA A N 1
ATOM 1453 C CA . ALA A 1 187 ? 16.156 8.153 -8.055 1.00 93.25 187 ALA A CA 1
ATOM 1454 C C . ALA A 1 187 ? 15.964 6.997 -7.060 1.00 93.25 187 ALA A C 1
ATOM 1456 O O . ALA A 1 187 ? 15.003 6.960 -6.298 1.00 93.25 187 ALA A O 1
ATOM 1457 N N . ASN A 1 188 ? 16.921 6.066 -7.035 1.00 94.69 188 ASN A N 1
ATOM 1458 C CA . ASN A 1 188 ? 17.050 5.061 -5.974 1.00 94.69 188 ASN A CA 1
ATOM 1459 C C . ASN A 1 188 ? 15.831 4.145 -5.766 1.00 94.69 188 ASN A C 1
ATOM 1461 O O . ASN A 1 188 ? 15.696 3.574 -4.692 1.00 94.69 188 ASN A O 1
ATOM 1465 N N . ASN A 1 189 ? 14.963 3.994 -6.764 1.00 97.69 189 ASN A N 1
ATOM 1466 C CA . ASN A 1 189 ? 13.887 3.006 -6.742 1.00 97.69 189 ASN A CA 1
ATOM 1467 C C . ASN A 1 189 ? 14.453 1.600 -7.020 1.00 97.69 189 ASN A C 1
ATOM 1469 O O . ASN A 1 189 ? 15.456 1.472 -7.726 1.00 97.69 189 ASN A O 1
ATOM 1473 N N . PHE A 1 190 ? 13.797 0.560 -6.498 1.00 97.12 190 PHE A N 1
ATOM 1474 C CA . PHE A 1 190 ? 14.120 -0.854 -6.750 1.00 97.12 190 PHE A CA 1
ATOM 1475 C C . PHE A 1 190 ? 15.514 -1.307 -6.278 1.00 97.12 190 PHE A C 1
ATOM 1477 O O . PHE A 1 190 ? 16.065 -2.282 -6.790 1.00 97.12 190 PHE A O 1
ATOM 1484 N N . LYS A 1 191 ? 16.122 -0.604 -5.315 1.00 95.06 191 LYS A N 1
ATOM 1485 C CA . LYS A 1 191 ? 17.425 -0.996 -4.755 1.00 95.06 191 LYS A CA 1
ATOM 1486 C C . LYS A 1 191 ? 17.280 -2.181 -3.801 1.00 95.06 191 LYS A C 1
ATOM 1488 O O . LYS A 1 191 ? 16.302 -2.273 -3.074 1.00 95.06 191 LYS A O 1
ATOM 1493 N N . GLY A 1 192 ? 18.270 -3.072 -3.757 1.00 93.44 192 GLY A N 1
ATOM 1494 C CA . GLY A 1 192 ? 18.264 -4.196 -2.807 1.00 93.44 192 GLY A CA 1
ATOM 1495 C C . GLY A 1 192 ? 17.292 -5.329 -3.167 1.00 93.44 192 GLY A C 1
ATOM 1496 O O . GLY A 1 192 ? 16.906 -6.100 -2.294 1.00 93.44 192 GLY A O 1
ATOM 1497 N N . LEU A 1 193 ? 16.902 -5.445 -4.442 1.00 95.00 193 LEU A N 1
ATOM 1498 C CA . LEU A 1 193 ? 16.127 -6.572 -4.975 1.00 95.00 193 LEU A CA 1
ATOM 1499 C C . LEU A 1 193 ? 17.052 -7.742 -5.358 1.00 95.00 193 LEU A C 1
ATOM 1501 O O . LEU A 1 193 ? 17.258 -8.046 -6.537 1.00 95.00 193 LEU A O 1
ATOM 1505 N N . THR A 1 194 ? 17.679 -8.358 -4.355 1.00 93.50 194 THR A N 1
ATOM 1506 C CA . THR A 1 194 ? 18.770 -9.332 -4.542 1.00 93.50 194 THR A CA 1
ATOM 1507 C C . THR A 1 194 ? 18.336 -10.611 -5.259 1.00 93.50 194 THR A C 1
ATOM 1509 O O . THR A 1 194 ? 19.101 -11.111 -6.080 1.00 93.50 194 THR A O 1
ATOM 1512 N N . SER A 1 195 ? 17.112 -11.092 -5.025 1.00 94.75 195 SER A N 1
ATOM 1513 C CA . SER A 1 195 ? 16.579 -12.314 -5.657 1.00 94.75 195 SER A CA 1
ATOM 1514 C C . SER A 1 195 ? 15.801 -12.066 -6.950 1.00 94.75 195 SER A C 1
ATOM 1516 O O . SER A 1 195 ? 15.349 -13.019 -7.576 1.00 94.75 195 SER A O 1
ATOM 1518 N N . LEU A 1 196 ? 15.652 -10.808 -7.383 1.00 96.75 196 LEU A N 1
ATOM 1519 C CA . LEU A 1 196 ? 14.833 -10.488 -8.551 1.00 96.75 196 LEU A CA 1
ATOM 1520 C C . LEU A 1 196 ? 15.386 -11.175 -9.798 1.00 96.75 196 LEU A C 1
ATOM 1522 O O . LEU A 1 196 ? 16.553 -10.974 -10.149 1.00 96.75 196 LEU A O 1
ATOM 1526 N N . SER A 1 197 ? 14.525 -11.923 -10.480 1.00 97.00 197 SER A N 1
ATOM 1527 C CA . SER A 1 197 ? 14.784 -12.520 -11.787 1.00 97.00 197 SER A CA 1
ATOM 1528 C C . SER A 1 197 ? 14.343 -11.585 -12.908 1.00 97.00 197 SER A C 1
ATOM 1530 O O . SER A 1 197 ? 15.101 -11.345 -13.847 1.00 97.00 197 SER A O 1
ATOM 1532 N N . GLN A 1 198 ? 13.146 -10.999 -12.789 1.00 97.94 198 GLN A N 1
ATOM 1533 C CA . GLN A 1 198 ? 12.590 -10.145 -13.835 1.00 97.94 198 GLN A CA 1
ATOM 1534 C C . GLN A 1 198 ? 11.667 -9.058 -13.276 1.00 97.94 198 GLN A C 1
ATOM 1536 O O . GLN A 1 198 ? 10.810 -9.316 -12.430 1.00 97.94 198 GLN A O 1
ATOM 1541 N N . ILE A 1 199 ? 11.782 -7.856 -13.842 1.00 98.44 199 ILE A N 1
ATOM 1542 C CA . ILE A 1 199 ? 10.769 -6.805 -13.760 1.00 98.44 199 ILE A CA 1
ATOM 1543 C C . ILE A 1 199 ? 10.106 -6.618 -15.127 1.00 98.44 199 ILE A C 1
ATOM 1545 O O . ILE A 1 199 ? 10.790 -6.513 -16.145 1.00 98.44 199 ILE A O 1
ATOM 1549 N N . VAL A 1 200 ? 8.773 -6.582 -15.159 1.00 98.69 200 VAL A N 1
ATOM 1550 C CA . VAL A 1 200 ? 7.987 -6.358 -16.379 1.00 98.69 200 VAL A CA 1
ATOM 1551 C C . VAL A 1 200 ? 7.400 -4.953 -16.371 1.00 98.69 200 VAL A C 1
ATOM 1553 O O . VAL A 1 200 ? 6.631 -4.622 -15.470 1.00 98.69 200 VAL A O 1
ATOM 1556 N N . VAL A 1 201 ? 7.716 -4.153 -17.387 1.00 98.75 201 VAL A N 1
ATOM 1557 C CA . VAL A 1 201 ? 7.252 -2.762 -17.544 1.00 98.75 201 VAL A CA 1
ATOM 1558 C C . VAL A 1 201 ? 6.697 -2.517 -18.948 1.00 98.75 201 VAL A C 1
ATOM 1560 O O . VAL A 1 201 ? 6.820 -3.382 -19.814 1.00 98.75 201 VAL A O 1
ATOM 1563 N N . SER A 1 202 ? 6.089 -1.352 -19.179 1.00 98.62 202 SER A N 1
ATOM 1564 C CA . SER A 1 202 ? 5.545 -0.985 -20.493 1.00 98.62 202 SER A CA 1
ATOM 1565 C C . SER A 1 202 ? 6.643 -0.853 -21.551 1.00 98.62 202 SER A C 1
ATOM 1567 O O . SER A 1 202 ? 7.714 -0.301 -21.289 1.00 98.62 202 SER A O 1
ATOM 1569 N N . ALA A 1 203 ? 6.355 -1.271 -22.783 1.00 98.06 203 ALA A N 1
ATOM 1570 C CA . ALA A 1 203 ? 7.160 -0.957 -23.961 1.00 98.06 203 ALA A CA 1
ATOM 1571 C C . ALA A 1 203 ? 7.293 0.554 -24.222 1.00 98.06 203 ALA A C 1
ATOM 1573 O O . ALA A 1 203 ? 8.280 0.976 -24.821 1.00 98.06 203 ALA A O 1
ATOM 1574 N N . GLY A 1 204 ? 6.347 1.362 -23.729 1.00 98.06 204 GLY A N 1
ATOM 1575 C CA . GLY A 1 204 ? 6.350 2.824 -23.830 1.00 98.06 204 GLY A CA 1
ATOM 1576 C C . GLY A 1 204 ? 7.130 3.555 -22.731 1.00 98.06 204 GLY A C 1
ATOM 1577 O O . GLY A 1 204 ? 6.962 4.764 -22.590 1.00 98.06 204 GLY A O 1
ATOM 1578 N N . ILE A 1 205 ? 7.930 2.858 -21.917 1.00 98.38 205 ILE A N 1
ATOM 1579 C CA . ILE A 1 205 ? 8.751 3.498 -20.881 1.00 98.38 205 ILE A CA 1
ATOM 1580 C C . ILE A 1 205 ? 9.795 4.444 -21.492 1.00 98.38 205 ILE A C 1
ATOM 1582 O O . ILE A 1 205 ? 10.495 4.083 -22.439 1.00 98.38 205 ILE A O 1
ATOM 1586 N N . ASP A 1 206 ? 9.910 5.663 -20.953 1.00 97.75 206 ASP A N 1
ATOM 1587 C CA . ASP A 1 206 ? 10.870 6.643 -21.473 1.00 97.75 206 ASP A CA 1
ATOM 1588 C C . ASP A 1 206 ? 12.332 6.277 -21.137 1.00 97.75 206 ASP A C 1
ATOM 1590 O O . ASP A 1 206 ? 12.620 5.561 -20.172 1.00 97.75 206 ASP A O 1
ATOM 1594 N N . SER A 1 207 ? 13.284 6.785 -21.927 1.00 97.62 207 SER A N 1
ATOM 1595 C CA . SER A 1 207 ? 14.709 6.441 -21.787 1.00 97.62 207 SER A CA 1
ATOM 1596 C C . SER A 1 207 ? 15.291 6.800 -20.415 1.00 97.62 207 SER A C 1
ATOM 1598 O O . SER A 1 207 ? 16.163 6.091 -19.910 1.00 97.62 207 SER A O 1
ATOM 1600 N N . ALA A 1 208 ? 14.815 7.882 -19.788 1.00 98.12 208 ALA A N 1
ATOM 1601 C CA . ALA A 1 208 ? 15.271 8.292 -18.460 1.00 98.12 208 ALA A CA 1
ATOM 1602 C C . ALA A 1 208 ? 14.787 7.316 -17.376 1.00 98.12 208 ALA A C 1
ATOM 1604 O O . ALA A 1 208 ? 15.525 6.980 -16.449 1.00 98.12 208 ALA A O 1
ATOM 1605 N N . SER A 1 209 ? 13.561 6.824 -17.513 1.00 98.38 209 SER A N 1
ATOM 1606 C CA . SER A 1 209 ? 12.945 5.840 -16.629 1.00 98.38 209 SER A CA 1
ATOM 1607 C C . SER A 1 209 ? 13.595 4.470 -16.813 1.00 98.38 209 SER A C 1
ATOM 1609 O O . SER A 1 209 ? 13.930 3.813 -15.827 1.00 98.38 209 SER A O 1
ATOM 1611 N N . GLU A 1 210 ? 13.875 4.068 -18.057 1.00 98.06 210 GLU A N 1
ATOM 1612 C CA . GLU A 1 210 ? 14.630 2.847 -18.355 1.00 98.06 210 GLU A CA 1
ATOM 1613 C C . GLU A 1 210 ? 16.042 2.901 -17.748 1.00 98.06 210 GLU A C 1
ATOM 1615 O O . GLU A 1 210 ? 16.490 1.926 -17.142 1.00 98.06 210 GLU A O 1
ATOM 1620 N N . PHE A 1 211 ? 16.734 4.043 -17.840 1.00 97.69 211 PHE A N 1
ATOM 1621 C CA . PHE A 1 211 ? 18.032 4.235 -17.188 1.00 97.69 211 PHE A CA 1
ATOM 1622 C C . PHE A 1 211 ? 17.945 4.022 -15.669 1.00 97.69 211 PHE A C 1
ATOM 1624 O O . PHE A 1 211 ? 18.751 3.286 -15.102 1.00 97.69 211 PHE A O 1
ATOM 1631 N N . ARG A 1 212 ? 16.927 4.589 -15.009 1.00 97.44 212 ARG A N 1
ATOM 1632 C CA . ARG A 1 212 ? 16.714 4.418 -13.560 1.00 97.44 212 ARG A CA 1
ATOM 1633 C C . ARG A 1 212 ? 16.435 2.967 -13.176 1.00 97.44 212 ARG A C 1
ATOM 1635 O O . ARG A 1 212 ? 16.971 2.508 -12.169 1.00 97.44 212 ARG A O 1
ATOM 1642 N N . LEU A 1 213 ? 15.656 2.236 -13.978 1.00 97.00 213 LEU A N 1
ATOM 1643 C CA . LEU A 1 213 ? 15.467 0.795 -13.783 1.00 97.00 213 LEU A CA 1
ATOM 1644 C C . LEU A 1 213 ? 16.792 0.045 -13.895 1.00 97.00 213 LEU A C 1
ATOM 1646 O O . LEU A 1 213 ? 17.110 -0.753 -13.019 1.00 97.00 213 LEU A O 1
ATOM 1650 N N . LYS A 1 214 ? 17.596 0.329 -14.927 1.00 97.62 214 LYS A N 1
ATOM 1651 C CA . LYS A 1 214 ? 18.910 -0.307 -15.109 1.00 97.62 214 LYS A CA 1
ATOM 1652 C C . LYS A 1 214 ? 19.819 -0.068 -13.906 1.00 97.62 214 LYS A C 1
ATOM 1654 O O . LYS A 1 214 ? 20.470 -1.007 -13.463 1.00 97.62 214 LYS A O 1
ATOM 1659 N N . SER A 1 215 ? 19.824 1.144 -13.349 1.00 95.94 215 SER A N 1
ATOM 1660 C CA . SER A 1 215 ? 20.584 1.459 -12.133 1.00 95.94 215 SER A CA 1
ATOM 1661 C C . SER A 1 215 ? 20.063 0.750 -10.877 1.00 95.94 215 SER A C 1
ATOM 1663 O O . SER A 1 215 ? 20.842 0.519 -9.957 1.00 95.94 215 SER A O 1
ATOM 1665 N N . GLY A 1 216 ? 18.764 0.441 -10.807 1.00 95.56 216 GLY A N 1
ATOM 1666 C CA . GLY A 1 216 ? 18.146 -0.232 -9.660 1.00 95.56 216 GLY A CA 1
ATOM 1667 C C . GLY A 1 216 ? 18.295 -1.753 -9.696 1.00 95.56 216 GLY A C 1
ATOM 1668 O O . GLY A 1 216 ? 18.724 -2.354 -8.714 1.00 95.56 216 GLY A O 1
ATOM 1669 N N . VAL A 1 217 ? 17.967 -2.374 -10.834 1.00 96.94 217 VAL A N 1
ATOM 1670 C CA . VAL A 1 217 ? 17.840 -3.838 -10.953 1.00 96.94 217 VAL A CA 1
ATOM 1671 C C . VAL A 1 217 ? 18.826 -4.491 -11.925 1.00 96.94 217 VAL A C 1
ATOM 1673 O O . VAL A 1 217 ? 18.983 -5.709 -11.904 1.00 96.94 217 VAL A O 1
ATOM 1676 N N . GLY A 1 218 ? 19.514 -3.711 -12.761 1.00 97.06 218 GLY A N 1
ATOM 1677 C CA . GLY A 1 218 ? 20.359 -4.222 -13.841 1.00 97.06 218 GLY A CA 1
ATOM 1678 C C . GLY A 1 218 ? 19.580 -4.507 -15.129 1.00 97.06 218 GLY A C 1
ATOM 1679 O O . GLY A 1 218 ? 18.437 -4.960 -15.116 1.00 97.06 218 GLY A O 1
ATOM 1680 N N . ALA A 1 219 ? 20.210 -4.238 -16.276 1.00 96.88 219 ALA A N 1
ATOM 1681 C CA . ALA A 1 219 ? 19.552 -4.295 -17.584 1.00 96.88 219 ALA A CA 1
ATOM 1682 C C . ALA A 1 219 ? 19.018 -5.688 -17.957 1.00 96.88 219 ALA A C 1
ATOM 1684 O O . ALA A 1 219 ? 17.965 -5.782 -18.581 1.00 96.88 219 ALA A O 1
ATOM 1685 N N . SER A 1 220 ? 19.706 -6.758 -17.549 1.00 97.69 220 SER A N 1
ATOM 1686 C CA . SER A 1 220 ? 19.338 -8.143 -17.876 1.00 97.69 220 SER A CA 1
ATOM 1687 C C . SER A 1 220 ? 18.007 -8.595 -17.271 1.00 97.69 220 SER A C 1
ATOM 1689 O O . SER A 1 220 ? 17.434 -9.571 -17.743 1.00 97.69 220 SER A O 1
ATOM 1691 N N . LYS A 1 221 ? 17.503 -7.892 -16.249 1.00 97.94 221 LYS A N 1
ATOM 1692 C CA . LYS A 1 221 ? 16.254 -8.235 -15.555 1.00 97.94 221 LYS A CA 1
ATOM 1693 C C . LYS A 1 221 ? 15.029 -7.529 -16.133 1.00 97.94 221 LYS A C 1
ATOM 1695 O O . LYS A 1 221 ? 13.908 -7.819 -15.724 1.00 97.94 221 LYS A O 1
ATOM 1700 N N . ILE A 1 222 ? 15.211 -6.557 -17.025 1.00 98.50 222 ILE A N 1
ATOM 1701 C CA . ILE A 1 222 ? 14.117 -5.703 -17.497 1.00 98.50 222 ILE A CA 1
ATOM 1702 C C . ILE A 1 222 ? 13.468 -6.336 -18.724 1.00 98.50 222 ILE A C 1
ATOM 1704 O O . ILE A 1 222 ? 14.098 -6.480 -19.770 1.00 98.50 222 ILE A O 1
ATOM 1708 N N . ARG A 1 223 ? 12.172 -6.636 -18.620 1.00 98.50 223 ARG A N 1
ATOM 1709 C CA . ARG A 1 223 ? 11.331 -7.068 -19.735 1.00 98.50 223 ARG A CA 1
ATOM 1710 C C . ARG A 1 223 ? 10.295 -5.995 -20.051 1.00 98.50 223 ARG A C 1
ATOM 1712 O 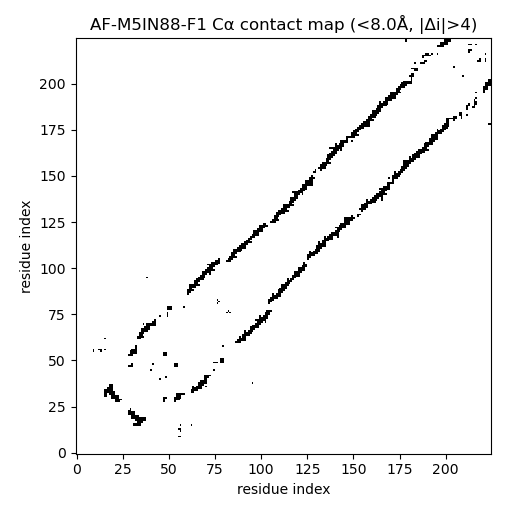O . ARG A 1 223 ? 9.480 -5.638 -19.206 1.00 98.50 223 ARG A O 1
ATOM 1719 N N . LYS A 1 224 ? 10.305 -5.507 -21.287 1.00 98.25 224 LYS A N 1
ATOM 1720 C CA . LYS A 1 224 ? 9.310 -4.560 -21.806 1.00 98.25 224 LYS A CA 1
ATOM 1721 C C . LYS A 1 224 ? 8.198 -5.323 -22.534 1.00 98.25 224 LYS A C 1
ATOM 1723 O O . LYS A 1 224 ? 8.517 -6.258 -23.270 1.00 98.25 224 LYS A O 1
ATOM 1728 N N . VAL A 1 225 ? 6.931 -4.969 -22.302 1.00 96.62 225 VAL A N 1
ATOM 1729 C CA . VAL A 1 225 ? 5.738 -5.607 -22.907 1.00 96.62 225 VAL A CA 1
ATOM 1730 C C . VAL A 1 225 ? 4.693 -4.606 -23.367 1.00 96.62 225 VAL A C 1
ATOM 1732 O O . VAL A 1 225 ? 4.694 -3.469 -22.848 1.00 96.62 225 VAL A O 1
#

Nearest PDB structures (foldseek):
  4fdw-assembly1_A  TM=3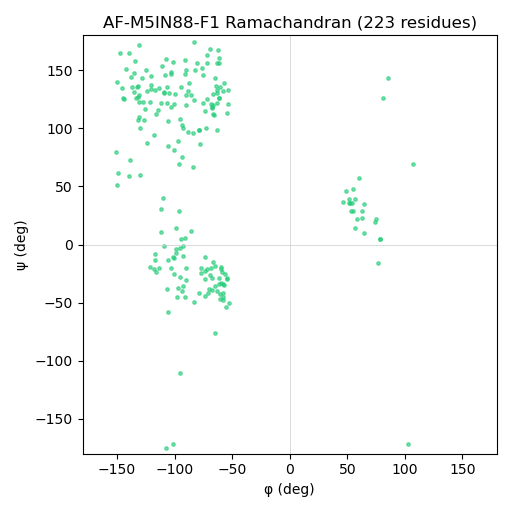.276E-01  e=5.161E-02  Bacteroides ovatus ATCC 8483
  4fd0-assembly1_A  TM=2.748E-01  e=5.161E-02  Bacteroides caccae ATCC 43185
  9fp6-assembly1_F  TM=2.825E-01  e=2.267E-01  Nicotiana benthamiana
  7xzh-assembly1_F  TM=2.241E-01  e=2.304E+00  Homo sapiens